Protein AF-A0A1I4I6R9-F1 (afdb_monomer)

Sequence (253 aa):
MRKFSAKEILAKLVDNDKSKHKPYIVENEKLKVIPDGKGIGWFSDSKGSFLYQELTDDFMIETSVKVKQKANNNKQRAQFSSAGLLIRNPLSSPGKENWIMYNIGYQNSFYGREMKVTRPSNGFRFDPMYFIGYRSLSTLYLIPALETGFVRLRMARISDEIRFYYFADNKWQEEKPTKGIEVMGNGIKYQVDQFNKQEFRPTNLSLPAKLQVGLITNPGMNTRKPWQKYRDSEMLFAYYSYKEISSFTECLK

Organism: NCBI:txid29563

pLDDT: mean 85.1, std 14.58, range [44.88, 98.75]

Foldseek 3Di:
DDWDWLVRLVVAWDKPDPCQWDPWDQDPRKIKTFTQLPDADPALQDHHIWTWDKAQAWKKKKWWKFKDFDPDDPDDFQAPWWKFKKKFAPPAGRLAGFIWDWIWQHHDPATWIKTKGKGRPPDDPPDPVVVVRNSIWMWMWTAHDPDRHTWMKMWTDDPFKIWIWTDDPNWIDTDKSVHTDRDDIPCPVPDDVCPDPIGNIGGPSPRHSMIIMDMGTGQGADPVCRRDRHGRMMMIIRTMDMDHDNDCVVSGD

Secondary structure (DSSP, 8-state):
-EEEPHHHHHHHSEES-GGGBSPPEEETTEEEE-B---S-SSBTTB--EEEEEEE-SSEEEEEEEEEEE-S--SPPP-EEEEEEEEEE-TT-BTTB--EEEEEEEE-SSSEEEEEEEEEE--S-TT-HHHHTT--EEEEEEEEE-S--S-EEEEEEEETTEEEEEEEETTEEEE--TTSSEEE--TTTTS--TTEETTEE--------SSEEEEEEEEEEE-TT-TTS----EEEEEEEEEEEE-S-GGGGG-

Radius of gyration: 17.03 Å; Cα contacts (8 Å, |Δi|>4): 653; chains: 1; bounding box: 43×40×49 Å

Solvent-accessible surface area (backbone atoms only — not comparable to full-atom values): 13383 Å² total; per-residue (Å²): 120,58,72,31,44,31,67,49,42,69,73,65,36,47,72,76,46,79,80,33,33,51,84,78,39,78,54,95,65,15,30,36,44,36,42,54,9,66,64,69,8,78,50,47,66,36,65,39,32,36,38,26,44,77,48,58,74,34,30,35,40,36,37,33,34,28,56,41,67,57,95,76,69,103,59,84,75,47,35,49,24,27,31,37,40,36,43,30,36,76,84,46,41,79,40,37,31,35,35,38,38,44,32,35,24,32,36,95,92,45,45,23,38,36,43,36,40,37,35,55,45,90,72,48,100,77,41,72,54,37,81,76,46,53,30,23,26,28,46,36,38,38,28,81,44,96,71,76,57,78,45,40,43,33,43,35,38,53,91,64,40,40,50,46,31,38,58,55,95,95,38,50,40,74,64,60,59,80,72,45,46,83,42,87,32,89,25,66,89,53,86,54,88,38,58,50,99,59,46,71,41,56,42,84,75,78,69,59,64,59,28,35,35,41,44,35,40,24,34,5,33,38,88,91,47,68,90,49,72,27,69,55,47,37,35,38,32,55,32,43,31,54,38,80,51,93,52,77,72,64,68,53,111

Nearest PDB structures (foldseek):
  1gv9-assembly1_A  TM=5.326E-01  e=4.655E-05  Rattus norvegicus
  4be3-assembly1_B  TM=5.471E-01  e=2.032E-03  Zobellia galactanivorans
  7wl3-assembly1_1  TM=2.527E-01  e=6.015E-01  Coxsackievirus B5
  7xb2-assembly1_1  TM=2.529E-01  e=2.966E+00  Coxsackievirus B5
  4jo8-assembly1_A-2  TM=1.672E-01  e=3.870E+00  Murid betaherpesvirus 1

Structure (mmCIF, N/CA/C/O backbone):
data_AF-A0A1I4I6R9-F1
#
_entry.id   AF-A0A1I4I6R9-F1
#
loop_
_atom_site.group_PDB
_atom_site.id
_atom_site.type_symbol
_atom_site.label_atom_id
_atom_site.label_alt_id
_atom_site.label_comp_id
_atom_site.label_asym_id
_atom_site.label_entity_id
_atom_site.label_seq_id
_atom_site.pdbx_PDB_ins_code
_atom_site.Cartn_x
_atom_site.Cartn_y
_atom_site.Cartn_z
_atom_site.occupancy
_atom_site.B_iso_or_equiv
_atom_site.auth_seq_id
_atom_site.auth_comp_id
_atom_site.auth_asym_id
_atom_site.auth_atom_id
_atom_site.pdbx_PDB_model_num
ATOM 1 N N . MET A 1 1 ? -13.036 -3.828 13.672 1.00 87.56 1 MET A N 1
ATOM 2 C CA . MET A 1 1 ? -11.780 -4.170 12.964 1.00 87.56 1 MET A CA 1
ATOM 3 C C . MET A 1 1 ? -10.637 -4.089 13.967 1.00 87.56 1 MET A C 1
ATOM 5 O O . MET A 1 1 ? -10.542 -3.075 14.652 1.00 87.56 1 MET A O 1
ATOM 9 N N . ARG A 1 2 ? -9.815 -5.138 14.104 1.00 91.31 2 ARG A N 1
ATOM 10 C CA . ARG A 1 2 ? -8.683 -5.135 15.046 1.00 91.31 2 ARG A CA 1
ATOM 11 C C . ARG A 1 2 ? -7.534 -4.309 14.465 1.00 91.31 2 ARG A C 1
ATOM 13 O O . ARG A 1 2 ? -7.131 -4.543 13.330 1.00 91.31 2 ARG A O 1
ATOM 20 N N . LYS A 1 3 ? -7.010 -3.365 15.248 1.00 96.50 3 LYS A N 1
ATOM 21 C CA . LYS A 1 3 ? -5.821 -2.574 14.901 1.00 96.50 3 LYS A CA 1
ATOM 22 C C . LYS A 1 3 ? -4.584 -3.204 15.526 1.00 96.50 3 LYS A C 1
ATOM 24 O O . LYS A 1 3 ? -4.616 -3.556 16.699 1.00 96.50 3 LYS A O 1
ATOM 29 N N . PHE A 1 4 ? -3.530 -3.351 14.737 1.00 97.88 4 PHE A N 1
ATOM 30 C CA . PHE A 1 4 ? -2.208 -3.766 15.181 1.00 97.88 4 PHE A CA 1
ATOM 31 C C . PHE A 1 4 ? -1.368 -2.521 15.455 1.00 97.88 4 PHE A C 1
ATOM 33 O O . PHE A 1 4 ? -1.220 -1.650 14.590 1.00 97.88 4 PHE A O 1
ATOM 40 N N . SER A 1 5 ? -0.827 -2.458 16.668 1.00 97.44 5 SER A N 1
ATOM 41 C CA . SER A 1 5 ? 0.211 -1.504 17.064 1.00 97.44 5 SER A CA 1
ATOM 42 C C . SER A 1 5 ? 1.491 -1.691 16.242 1.00 97.44 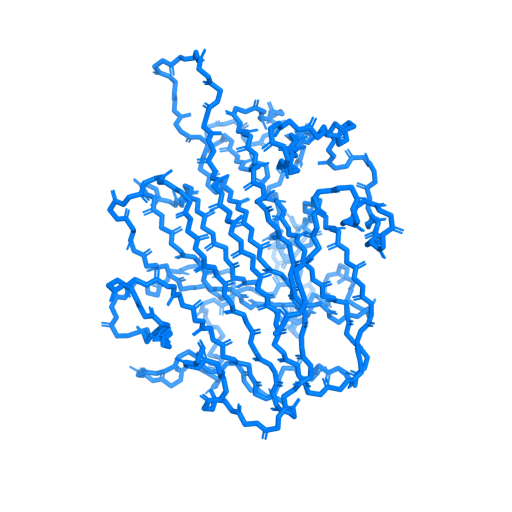5 SER A C 1
ATOM 44 O O . SER A 1 5 ? 1.678 -2.710 15.576 1.00 97.44 5 SER A O 1
ATOM 46 N N . ALA A 1 6 ? 2.428 -0.744 16.328 1.00 97.88 6 ALA A N 1
ATOM 47 C CA . ALA A 1 6 ? 3.727 -0.863 15.663 1.00 97.88 6 ALA A CA 1
ATOM 48 C C . ALA A 1 6 ? 4.492 -2.146 16.050 1.00 97.88 6 ALA A C 1
ATOM 50 O O . ALA A 1 6 ? 5.097 -2.787 15.194 1.00 97.88 6 ALA A O 1
ATOM 51 N N . LYS A 1 7 ? 4.429 -2.555 17.325 1.00 97.81 7 LYS A N 1
ATOM 52 C CA . LYS A 1 7 ? 5.055 -3.798 17.804 1.00 97.81 7 LYS A CA 1
ATOM 53 C C . LYS A 1 7 ? 4.365 -5.037 17.233 1.00 97.81 7 LYS A C 1
ATOM 55 O O . LYS A 1 7 ? 5.042 -5.948 16.770 1.00 97.81 7 LYS A O 1
ATOM 60 N N . GLU A 1 8 ? 3.032 -5.058 17.214 1.00 98.19 8 GLU A N 1
ATOM 61 C CA . GLU A 1 8 ? 2.277 -6.164 16.613 1.00 98.19 8 GLU A CA 1
ATOM 62 C C . GLU A 1 8 ? 2.492 -6.255 15.100 1.00 98.19 8 GLU A C 1
ATOM 64 O O . GLU A 1 8 ? 2.580 -7.362 14.581 1.00 98.19 8 GLU A O 1
ATOM 69 N N . ILE A 1 9 ? 2.618 -5.122 14.396 1.00 98.38 9 ILE A N 1
ATOM 70 C CA . ILE A 1 9 ? 2.976 -5.101 12.972 1.00 98.38 9 ILE A CA 1
ATOM 71 C C . ILE A 1 9 ? 4.288 -5.858 12.753 1.00 98.38 9 ILE A C 1
ATOM 73 O O . ILE A 1 9 ? 4.329 -6.764 11.929 1.00 98.38 9 ILE A O 1
ATOM 77 N N . LEU A 1 10 ? 5.338 -5.522 13.508 1.00 97.94 10 LEU A N 1
ATOM 78 C CA . LEU A 1 10 ? 6.655 -6.150 13.360 1.00 97.94 10 LEU A CA 1
ATOM 79 C C . LEU A 1 10 ? 6.682 -7.622 13.786 1.00 97.94 10 LEU A C 1
ATOM 81 O O . LEU A 1 10 ? 7.504 -8.380 13.284 1.00 97.94 10 LEU A O 1
ATOM 85 N N . ALA A 1 11 ? 5.803 -8.023 14.705 1.00 97.94 11 ALA A N 1
ATOM 86 C CA . ALA A 1 11 ? 5.692 -9.411 15.141 1.00 97.94 11 ALA A CA 1
ATOM 87 C C . ALA A 1 11 ? 4.886 -10.287 14.168 1.00 97.94 11 ALA A C 1
ATOM 89 O O . ALA A 1 11 ? 5.106 -11.494 14.115 1.00 97.94 11 ALA A O 1
ATOM 90 N N . LYS A 1 12 ? 3.926 -9.704 13.438 1.00 96.94 12 LYS A N 1
ATOM 91 C CA . LYS A 1 12 ? 2.967 -10.455 12.612 1.00 96.94 12 LYS A CA 1
ATOM 92 C C . LYS A 1 12 ? 3.224 -10.373 11.117 1.00 96.94 12 LYS A C 1
ATOM 94 O O . LYS A 1 12 ? 2.906 -11.323 10.410 1.00 96.94 12 LYS A O 1
ATOM 99 N N . LEU A 1 13 ? 3.716 -9.238 10.625 1.00 98.38 13 LEU A N 1
ATOM 100 C CA . LEU A 1 13 ? 3.939 -9.048 9.199 1.00 98.38 13 LEU A CA 1
ATOM 101 C C . LEU A 1 13 ? 5.337 -9.531 8.808 1.00 98.38 13 LEU A C 1
ATOM 103 O O . LEU A 1 13 ? 6.329 -9.269 9.484 1.00 98.38 13 LEU A O 1
ATOM 107 N N . VAL A 1 14 ? 5.397 -10.212 7.673 1.00 98.44 14 VAL A N 1
ATOM 108 C CA . VAL A 1 14 ? 6.609 -10.685 7.020 1.00 98.44 14 VAL A CA 1
ATOM 109 C C . VAL A 1 14 ? 7.253 -9.538 6.256 1.00 98.44 14 VAL A C 1
ATOM 111 O O . VAL A 1 14 ? 6.601 -8.834 5.487 1.00 98.44 14 VAL A O 1
ATOM 114 N N . ASP A 1 15 ? 8.558 -9.380 6.434 1.00 97.88 15 ASP A N 1
ATOM 115 C CA . ASP A 1 15 ? 9.368 -8.461 5.646 1.00 97.88 15 ASP A CA 1
ATOM 116 C C . ASP A 1 15 ? 9.810 -9.115 4.336 1.00 97.88 15 ASP A C 1
ATOM 118 O O . ASP A 1 15 ? 10.512 -10.127 4.337 1.00 97.88 15 ASP A O 1
ATOM 122 N N . ASN A 1 16 ? 9.394 -8.526 3.217 1.00 95.38 16 ASN A N 1
ATOM 123 C CA . ASN A 1 16 ? 9.769 -8.966 1.877 1.00 95.38 16 ASN A CA 1
ATOM 124 C C . ASN A 1 16 ? 11.282 -8.885 1.614 1.00 95.38 16 ASN A C 1
ATOM 126 O O . ASN A 1 16 ? 11.815 -9.759 0.936 1.00 95.38 16 ASN A O 1
ATOM 130 N N . ASP A 1 17 ? 11.958 -7.831 2.078 1.00 94.56 17 ASP A N 1
ATOM 131 C CA . ASP A 1 17 ? 13.369 -7.595 1.760 1.00 94.56 17 ASP A CA 1
ATOM 132 C C . ASP A 1 17 ? 13.991 -6.571 2.723 1.00 94.56 17 ASP A C 1
ATOM 134 O O . ASP A 1 17 ? 13.899 -5.352 2.525 1.00 94.56 17 ASP A O 1
ATOM 138 N N . LYS A 1 18 ? 14.727 -7.090 3.715 1.00 95.81 18 LYS A N 1
ATOM 139 C CA . LYS A 1 18 ? 15.427 -6.294 4.736 1.00 95.81 18 LYS A CA 1
ATOM 140 C C . LYS A 1 18 ? 16.470 -5.329 4.162 1.00 95.81 18 LYS A C 1
ATOM 142 O O . LYS A 1 18 ? 16.914 -4.421 4.861 1.00 95.81 18 LYS A O 1
ATOM 147 N N . SER A 1 19 ? 16.896 -5.505 2.907 1.00 93.19 19 SER A N 1
ATOM 148 C CA . SER A 1 19 ? 17.849 -4.599 2.259 1.00 93.19 19 SER A CA 1
ATOM 149 C C . SER A 1 19 ? 17.213 -3.280 1.804 1.00 93.19 19 SER A C 1
ATOM 151 O O . SER A 1 19 ? 17.942 -2.318 1.556 1.00 93.19 19 SER A O 1
ATOM 153 N N . LYS A 1 20 ? 15.874 -3.201 1.733 1.00 93.06 20 LYS A N 1
ATOM 154 C CA . LYS A 1 20 ? 15.117 -2.044 1.212 1.00 93.06 20 LYS A CA 1
ATOM 155 C C . LYS A 1 20 ? 14.858 -0.938 2.226 1.00 93.06 20 LYS A C 1
ATOM 157 O O . LYS A 1 20 ? 14.274 0.090 1.884 1.00 93.06 20 LYS A O 1
ATOM 162 N N . HIS A 1 21 ? 15.288 -1.111 3.469 1.00 93.88 21 HIS A N 1
ATOM 163 C CA . HIS A 1 21 ? 15.101 -0.127 4.528 1.00 93.88 21 HIS A CA 1
ATOM 164 C C . HIS A 1 21 ? 16.201 -0.229 5.588 1.00 93.88 21 HIS A C 1
ATOM 166 O O . HIS A 1 21 ? 16.995 -1.165 5.641 1.00 93.88 21 HIS A O 1
ATOM 172 N N . LYS A 1 22 ? 16.281 0.794 6.435 1.00 94.31 22 LYS A N 1
ATOM 173 C CA . LYS A 1 22 ? 16.995 0.733 7.714 1.00 94.31 22 LYS A CA 1
ATOM 174 C C . LYS A 1 22 ? 16.198 -0.107 8.718 1.00 94.31 22 LYS A C 1
ATOM 176 O O . LYS A 1 22 ? 15.000 -0.287 8.503 1.00 94.31 22 LYS A O 1
ATOM 181 N N . PRO A 1 23 ? 16.815 -0.586 9.817 1.00 96.69 23 PRO A N 1
ATOM 182 C CA . PRO A 1 23 ? 16.076 -1.263 10.878 1.00 96.69 23 PRO A CA 1
ATOM 183 C C . PRO A 1 23 ? 14.810 -0.491 11.260 1.00 96.69 23 PRO A C 1
ATOM 185 O O . PRO A 1 23 ? 14.841 0.739 11.352 1.00 96.69 23 PRO A O 1
ATOM 188 N N . TYR A 1 24 ? 13.702 -1.211 11.429 1.00 97.25 24 TYR A N 1
ATOM 189 C CA . TYR A 1 24 ? 12.432 -0.614 11.827 1.00 97.25 24 TYR A CA 1
ATOM 190 C C . TYR A 1 24 ? 12.553 0.041 13.199 1.00 97.25 24 TYR A C 1
ATOM 192 O O . TYR A 1 24 ? 13.190 -0.501 14.101 1.00 97.25 24 TYR A O 1
ATOM 200 N N . ILE A 1 25 ? 11.928 1.206 13.355 1.00 97.25 25 ILE A N 1
ATOM 201 C CA . ILE A 1 25 ? 11.959 1.968 14.603 1.00 97.25 25 ILE A CA 1
ATOM 202 C C . ILE A 1 25 ? 10.523 2.115 15.095 1.00 97.25 25 ILE A C 1
ATOM 204 O O . ILE A 1 25 ? 9.655 2.551 14.342 1.00 97.25 25 ILE A O 1
ATOM 208 N N . VAL A 1 26 ? 10.273 1.776 16.358 1.00 97.75 26 VAL A N 1
ATOM 209 C CA . VAL A 1 26 ? 9.016 2.114 17.033 1.00 97.75 26 VAL A CA 1
ATOM 210 C C . VAL A 1 26 ? 9.229 3.418 17.793 1.00 97.75 26 VAL A C 1
ATOM 212 O O . VAL A 1 26 ? 10.081 3.488 18.672 1.00 97.75 26 VAL A O 1
ATOM 215 N N . GLU A 1 27 ? 8.477 4.455 17.439 1.00 95.00 27 GLU A N 1
ATOM 216 C CA . GLU A 1 27 ? 8.580 5.786 18.041 1.00 95.00 27 GLU A CA 1
ATOM 217 C C . GLU A 1 27 ? 7.178 6.346 18.285 1.00 95.00 27 GLU A C 1
ATOM 219 O O . GLU A 1 27 ? 6.372 6.446 17.357 1.00 95.00 27 GLU A O 1
ATOM 224 N N . ASN A 1 28 ? 6.877 6.720 19.533 1.00 95.25 28 ASN A N 1
ATOM 225 C CA . ASN A 1 28 ? 5.566 7.248 19.935 1.00 95.25 28 ASN A CA 1
ATOM 226 C C . ASN A 1 28 ? 4.395 6.353 19.476 1.00 95.25 28 ASN A C 1
ATOM 228 O O . ASN A 1 28 ? 3.433 6.849 18.876 1.00 95.25 28 ASN A O 1
ATOM 232 N N . GLU A 1 29 ? 4.531 5.038 19.699 1.00 96.12 29 GLU A N 1
ATOM 233 C CA . GLU A 1 29 ? 3.609 3.964 19.277 1.00 96.12 29 GLU A CA 1
ATOM 234 C C . GLU A 1 29 ? 3.429 3.793 17.757 1.00 96.12 29 GLU A C 1
ATOM 236 O O . GLU A 1 29 ? 2.573 3.031 17.308 1.00 96.12 29 GLU A O 1
ATOM 241 N N . LYS A 1 30 ? 4.249 4.460 16.936 1.00 97.94 30 LYS A N 1
ATOM 242 C CA . LYS A 1 30 ? 4.185 4.382 15.470 1.00 97.94 30 LYS A CA 1
ATOM 243 C C . LYS A 1 30 ? 5.367 3.613 14.918 1.00 97.94 30 LYS A C 1
ATOM 245 O O . LYS A 1 30 ? 6.479 3.692 15.436 1.00 97.94 30 LYS A O 1
ATOM 250 N N . LEU A 1 31 ? 5.127 2.909 13.821 1.00 98.38 31 LEU A N 1
ATOM 251 C CA . LEU A 1 31 ? 6.181 2.285 13.046 1.00 98.38 31 LEU A CA 1
ATOM 252 C C . LEU A 1 31 ? 6.793 3.338 12.122 1.00 98.38 31 LEU A C 1
ATOM 254 O O . LEU A 1 31 ? 6.133 3.823 11.204 1.00 98.38 31 LEU A O 1
ATOM 258 N N . LYS A 1 32 ? 8.060 3.670 12.359 1.00 97.50 32 LYS A N 1
ATOM 259 C CA . LYS A 1 32 ? 8.881 4.485 11.471 1.00 97.50 32 LYS A CA 1
ATOM 260 C C . LYS A 1 32 ? 9.705 3.588 10.557 1.00 97.50 32 LYS A C 1
ATOM 262 O O . LYS A 1 32 ? 10.491 2.755 11.013 1.00 97.50 32 LYS A O 1
ATOM 267 N N . VAL A 1 33 ? 9.560 3.820 9.258 1.00 95.81 33 VAL A N 1
ATOM 268 C CA . VAL A 1 33 ? 10.327 3.167 8.200 1.00 95.81 33 VAL A CA 1
ATOM 269 C C . VAL A 1 33 ? 11.164 4.223 7.488 1.00 95.81 33 VAL A C 1
ATOM 271 O O . VAL A 1 33 ? 10.658 5.267 7.076 1.00 95.81 33 VAL A O 1
ATOM 274 N N . ILE A 1 34 ? 12.460 3.948 7.351 1.00 93.88 34 ILE A N 1
ATOM 275 C CA . ILE A 1 34 ? 13.386 4.765 6.565 1.00 93.88 34 ILE A CA 1
ATOM 276 C C . ILE A 1 34 ? 13.883 3.888 5.415 1.00 93.88 34 ILE A C 1
ATOM 278 O O . ILE A 1 34 ? 14.700 2.995 5.662 1.00 93.88 34 ILE A O 1
ATOM 282 N N . PRO A 1 35 ? 13.420 4.113 4.178 1.00 91.31 35 PRO A N 1
ATOM 283 C CA . PRO A 1 35 ? 13.871 3.354 3.023 1.00 91.31 35 PRO A CA 1
ATOM 284 C C . PRO A 1 35 ? 15.384 3.450 2.823 1.00 91.31 35 PRO A C 1
ATOM 286 O O . PRO A 1 35 ? 16.038 4.431 3.196 1.00 91.31 35 PRO A O 1
ATOM 289 N N . ASP A 1 36 ? 15.970 2.427 2.209 1.00 88.31 36 ASP A N 1
ATOM 290 C CA . ASP A 1 36 ? 17.411 2.376 1.957 1.00 88.31 36 ASP A CA 1
ATOM 291 C C . ASP A 1 36 ? 17.863 3.363 0.867 1.00 88.31 36 ASP A C 1
ATOM 293 O O . ASP A 1 36 ? 19.071 3.574 0.689 1.00 88.31 36 ASP A O 1
ATOM 297 N N . GLY A 1 37 ? 16.905 3.979 0.176 1.00 82.19 37 GLY A N 1
ATOM 298 C CA . GLY A 1 37 ? 17.104 4.979 -0.859 1.00 82.19 37 GLY A CA 1
ATOM 299 C C . GLY A 1 37 ? 17.650 4.433 -2.170 1.00 82.19 37 GLY A C 1
ATOM 300 O O . GLY A 1 37 ? 18.085 5.237 -2.987 1.00 82.19 37 GLY A O 1
ATOM 301 N N . LYS A 1 38 ? 17.717 3.108 -2.362 1.00 80.25 38 LYS A N 1
ATOM 302 C CA . LYS A 1 38 ? 18.147 2.506 -3.629 1.00 80.25 38 LYS A CA 1
ATOM 303 C C . LYS A 1 38 ? 16.937 2.177 -4.501 1.00 80.25 38 LYS A C 1
ATOM 305 O O . LYS A 1 38 ? 15.927 1.667 -4.023 1.00 80.25 38 LYS A O 1
ATOM 310 N N . GLY A 1 39 ? 17.104 2.363 -5.808 1.00 75.69 39 GLY A N 1
ATOM 311 C CA . GLY A 1 39 ? 16.050 2.115 -6.787 1.00 75.69 39 GLY A CA 1
ATOM 312 C C . GLY A 1 39 ? 14.997 3.220 -6.797 1.00 75.69 39 GLY A C 1
ATOM 313 O O . GLY A 1 39 ? 15.126 4.236 -6.122 1.00 75.69 39 GLY A O 1
ATOM 314 N N . ILE A 1 40 ? 13.954 3.007 -7.590 1.00 74.12 40 ILE A N 1
ATOM 315 C CA . ILE A 1 40 ? 12.905 3.999 -7.872 1.00 74.12 40 ILE A CA 1
ATOM 316 C C . ILE A 1 40 ? 11.582 3.664 -7.168 1.00 74.12 40 ILE A C 1
ATOM 318 O O . ILE A 1 40 ? 10.525 4.152 -7.549 1.00 74.12 40 ILE A O 1
ATOM 322 N N . GLY A 1 41 ? 11.634 2.822 -6.128 1.00 82.50 41 GLY A N 1
ATOM 323 C CA . GLY A 1 41 ? 10.441 2.317 -5.444 1.00 82.50 41 GLY A CA 1
ATOM 324 C C . GLY A 1 41 ? 9.682 1.292 -6.281 1.00 82.50 41 GLY A C 1
ATOM 325 O O . GLY A 1 41 ? 10.312 0.553 -7.027 1.00 82.50 41 GLY A O 1
ATOM 326 N N . TRP A 1 42 ? 8.362 1.229 -6.113 1.00 86.94 42 TRP A N 1
ATOM 327 C CA . TRP A 1 42 ? 7.421 0.321 -6.771 1.00 86.94 42 TRP A CA 1
ATOM 328 C C . TRP A 1 42 ? 7.098 0.783 -8.198 1.00 86.94 42 TRP A C 1
ATOM 330 O O . TRP A 1 42 ? 6.098 1.465 -8.454 1.00 86.94 42 TRP A O 1
ATOM 340 N N . PHE A 1 43 ? 7.971 0.435 -9.141 1.00 83.75 43 PHE A N 1
ATOM 341 C CA . PHE A 1 43 ? 7.830 0.747 -10.562 1.00 83.75 43 PHE A CA 1
ATOM 342 C C . PHE A 1 43 ? 8.726 -0.171 -11.387 1.00 83.75 43 PHE A C 1
ATOM 344 O O . PHE A 1 43 ? 9.929 -0.222 -11.138 1.00 83.75 43 PHE A O 1
ATOM 351 N N . SER A 1 44 ? 8.172 -0.805 -12.422 1.00 76.62 44 SER A N 1
ATOM 352 C CA . SER A 1 44 ? 8.975 -1.449 -13.462 1.00 76.62 44 SER A CA 1
ATOM 353 C C . SER A 1 44 ? 9.966 -2.477 -12.896 1.00 76.62 44 SER A C 1
ATOM 355 O O . SER A 1 44 ? 11.175 -2.362 -13.083 1.00 76.62 44 SER A O 1
ATOM 357 N N . ASP A 1 45 ? 9.446 -3.440 -12.134 1.00 83.00 45 ASP A N 1
ATOM 358 C CA . ASP A 1 45 ? 10.175 -4.479 -11.388 1.00 83.00 45 ASP A CA 1
ATOM 359 C C . ASP A 1 45 ? 11.011 -3.995 -10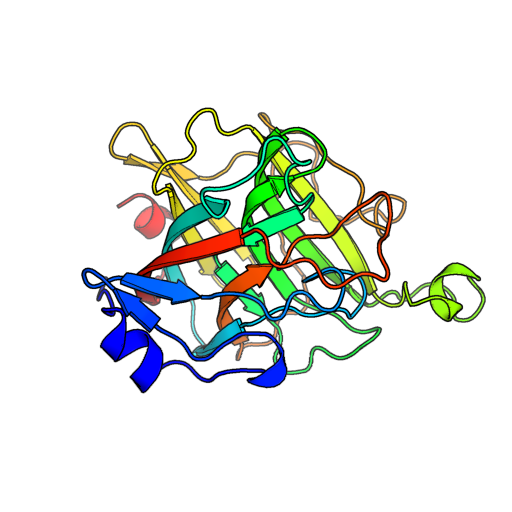.194 1.00 83.00 45 ASP A C 1
ATOM 361 O O . ASP A 1 45 ? 11.429 -4.806 -9.357 1.00 83.00 45 ASP A O 1
ATOM 365 N N . SER A 1 46 ? 11.252 -2.687 -10.069 1.00 84.75 46 SER A N 1
ATOM 366 C CA . SER A 1 46 ? 11.792 -2.122 -8.840 1.00 84.75 46 SER A CA 1
ATOM 367 C C . SER A 1 46 ? 10.735 -2.227 -7.739 1.00 84.75 46 SER A C 1
ATOM 369 O O . SER A 1 46 ? 9.549 -1.972 -7.952 1.00 84.75 46 SER A O 1
ATOM 371 N N . LYS A 1 47 ? 11.187 -2.601 -6.539 1.00 88.81 47 LYS A N 1
ATOM 372 C CA . LYS A 1 47 ? 10.356 -2.789 -5.345 1.00 88.81 47 LYS A CA 1
ATOM 373 C C . LYS A 1 47 ? 10.970 -2.040 -4.166 1.00 88.81 47 LYS A C 1
ATOM 375 O O . LYS A 1 47 ? 12.195 -2.058 -3.988 1.00 88.81 47 LYS A O 1
ATOM 380 N N . GLY A 1 48 ? 10.114 -1.400 -3.372 1.00 90.69 48 GLY A N 1
ATOM 381 C CA . GLY A 1 48 ? 10.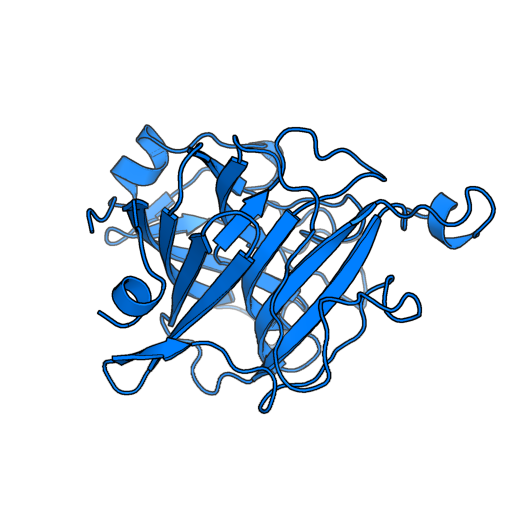460 -0.837 -2.066 1.00 90.69 48 GLY A CA 1
ATOM 382 C C . GLY A 1 48 ? 10.264 -1.840 -0.923 1.00 90.69 48 GLY A C 1
ATOM 383 O O . GLY A 1 48 ? 10.005 -3.023 -1.154 1.00 90.69 48 GLY A O 1
ATOM 384 N N . SER A 1 49 ? 10.370 -1.364 0.322 1.00 94.62 49 SER A N 1
ATOM 385 C CA . SER A 1 49 ? 10.010 -2.171 1.499 1.00 94.62 49 SER A CA 1
ATOM 386 C C . SER A 1 49 ? 8.515 -2.512 1.474 1.00 94.62 49 SER A C 1
ATOM 388 O O . SER A 1 49 ? 7.689 -1.697 1.041 1.00 94.62 49 SER A O 1
ATOM 390 N N . PHE A 1 50 ? 8.200 -3.735 1.908 1.00 97.56 50 PHE A N 1
ATOM 391 C CA . PHE A 1 50 ? 6.848 -4.268 2.020 1.00 97.56 50 PHE A CA 1
ATOM 392 C C . PHE A 1 50 ? 6.763 -5.218 3.211 1.00 97.56 50 PHE A C 1
ATOM 394 O O . PHE A 1 50 ? 7.407 -6.267 3.218 1.00 97.56 50 PHE A O 1
ATOM 401 N N . LEU A 1 51 ? 5.963 -4.829 4.200 1.00 98.56 51 LEU A N 1
ATOM 402 C CA . LEU A 1 51 ? 5.582 -5.667 5.329 1.00 98.56 51 LEU A CA 1
ATOM 403 C C . LEU A 1 51 ? 4.208 -6.252 5.038 1.00 98.56 51 LEU A C 1
ATOM 405 O O . LEU A 1 51 ? 3.266 -5.484 4.837 1.00 98.56 51 LEU A O 1
ATOM 409 N N . TYR A 1 52 ? 4.081 -7.576 5.013 1.00 98.62 52 TYR A N 1
ATOM 410 C CA . TYR A 1 52 ? 2.864 -8.228 4.542 1.00 98.62 52 TYR A CA 1
ATOM 411 C C . TYR A 1 52 ? 2.426 -9.427 5.375 1.00 98.62 52 TYR A C 1
ATOM 413 O O . TYR A 1 52 ? 3.212 -10.054 6.070 1.00 98.62 52 TYR A O 1
ATOM 421 N N . GLN A 1 53 ? 1.154 -9.772 5.256 1.00 98.00 53 GLN A N 1
ATOM 422 C CA . GLN A 1 53 ? 0.613 -11.076 5.628 1.00 98.00 53 GLN A CA 1
ATOM 423 C C . GLN A 1 53 ? -0.066 -11.693 4.408 1.00 98.00 53 GLN A C 1
ATOM 425 O O . GLN A 1 53 ? -0.348 -10.998 3.428 1.00 98.00 53 GLN A O 1
ATOM 430 N N . GLU A 1 54 ? -0.308 -12.996 4.456 1.00 98.06 54 GLU A N 1
ATOM 431 C CA . GLU A 1 54 ? -1.030 -13.696 3.402 1.00 98.06 54 GLU A CA 1
ATOM 432 C C . GLU A 1 54 ? -2.505 -13.829 3.782 1.00 98.06 54 GLU A C 1
ATOM 434 O O . GLU A 1 54 ? -2.808 -14.231 4.902 1.00 98.06 54 GLU A O 1
ATOM 439 N N . LEU A 1 55 ? -3.408 -13.495 2.860 1.00 97.19 55 LEU A N 1
ATOM 440 C CA . LEU A 1 55 ? -4.858 -13.605 3.037 1.00 97.19 55 LEU A CA 1
ATOM 441 C C . LEU A 1 55 ? -5.484 -14.349 1.861 1.00 97.19 55 LEU A C 1
ATOM 443 O O . LEU A 1 55 ? -4.999 -14.224 0.737 1.00 97.19 55 LEU A O 1
ATOM 447 N N . THR A 1 56 ? -6.563 -15.085 2.106 1.00 95.88 56 THR A N 1
ATOM 448 C CA . THR A 1 56 ? -7.279 -15.880 1.092 1.00 95.88 56 THR A CA 1
ATOM 449 C C . THR A 1 56 ? -8.686 -15.380 0.789 1.00 95.88 56 THR A C 1
ATOM 451 O O . THR A 1 56 ? -9.161 -15.557 -0.330 1.00 95.88 56 THR A O 1
ATOM 454 N N . ASP A 1 57 ? -9.317 -14.745 1.768 1.00 95.31 57 ASP A N 1
ATOM 455 C CA . ASP A 1 57 ? -10.740 -14.411 1.757 1.00 95.31 57 ASP A CA 1
ATOM 456 C C . ASP A 1 57 ? -11.012 -12.997 1.230 1.00 95.31 57 ASP A C 1
ATOM 458 O O . ASP A 1 57 ? -10.102 -12.270 0.817 1.00 95.31 57 ASP A O 1
ATOM 462 N N . ASP A 1 58 ? -12.282 -12.603 1.253 1.00 97.44 58 ASP A N 1
ATOM 463 C CA . ASP A 1 58 ? -12.701 -11.229 1.013 1.00 97.44 58 ASP A CA 1
ATOM 464 C C . ASP A 1 58 ? -12.379 -10.367 2.231 1.00 97.44 58 ASP A C 1
ATOM 466 O O . ASP A 1 58 ? -12.679 -10.705 3.380 1.00 97.44 58 ASP A O 1
ATOM 470 N N . PHE A 1 59 ? -11.720 -9.236 1.994 1.00 97.94 59 PHE A N 1
ATOM 471 C CA . PHE A 1 59 ? -11.093 -8.490 3.070 1.00 97.94 59 PHE A CA 1
ATOM 472 C C . PHE A 1 59 ? -11.102 -6.991 2.887 1.00 97.94 59 PHE A C 1
ATOM 474 O O . PHE A 1 59 ? -11.176 -6.446 1.792 1.00 97.94 59 PHE A O 1
ATOM 481 N N . MET A 1 60 ? -10.897 -6.320 4.011 1.00 98.44 60 MET A N 1
ATOM 482 C CA . MET A 1 60 ? -10.572 -4.915 4.107 1.00 98.44 60 MET A CA 1
ATOM 483 C C . MET A 1 60 ? -9.290 -4.750 4.913 1.00 98.44 60 MET A C 1
ATOM 485 O O . MET A 1 60 ? -9.181 -5.251 6.034 1.00 98.44 60 MET A O 1
ATOM 489 N N . ILE A 1 61 ? -8.340 -4.000 4.364 1.00 98.62 61 ILE A N 1
ATOM 490 C CA . ILE A 1 61 ? -7.129 -3.564 5.057 1.00 98.62 61 ILE A CA 1
ATOM 491 C C . ILE A 1 61 ? -7.133 -2.051 5.217 1.00 98.62 61 ILE A C 1
ATOM 493 O O . ILE A 1 61 ? -7.663 -1.324 4.379 1.00 98.62 61 ILE A O 1
ATOM 497 N N . GLU A 1 62 ? -6.532 -1.566 6.295 1.00 98.62 62 GLU A N 1
ATOM 498 C CA . GLU A 1 62 ? -6.501 -0.143 6.614 1.00 98.62 62 GLU A CA 1
ATOM 499 C C . GLU A 1 62 ? -5.196 0.234 7.320 1.00 98.62 62 GLU A C 1
ATOM 501 O O . GLU A 1 62 ? -4.606 -0.553 8.061 1.00 98.62 62 GLU A O 1
ATOM 506 N N . THR A 1 63 ? -4.752 1.467 7.099 1.00 98.75 63 THR A N 1
ATOM 507 C CA . THR A 1 63 ? -3.654 2.078 7.845 1.00 98.75 63 THR A CA 1
ATOM 508 C C . THR A 1 63 ? -3.896 3.572 8.039 1.00 98.75 63 THR A C 1
ATOM 510 O O . THR A 1 63 ? -4.665 4.190 7.306 1.00 98.75 63 THR A O 1
ATOM 513 N N . SER A 1 64 ? -3.217 4.159 9.021 1.00 98.31 64 SER A N 1
ATOM 514 C CA . SER A 1 64 ? -3.024 5.604 9.122 1.00 98.31 64 SER A CA 1
ATOM 515 C C . SER A 1 64 ? -1.551 5.899 8.895 1.00 98.31 64 SER A C 1
ATOM 517 O O . SER A 1 64 ? -0.701 5.424 9.652 1.00 98.31 64 SER A O 1
ATOM 519 N N . VAL A 1 65 ? -1.256 6.654 7.842 1.00 98.06 65 VAL A N 1
ATOM 520 C CA . VAL A 1 65 ? 0.097 6.844 7.323 1.00 98.06 65 VAL A CA 1
ATOM 521 C C . VAL A 1 65 ? 0.419 8.323 7.143 1.00 98.06 65 VAL A C 1
ATOM 523 O O . VAL A 1 65 ? -0.439 9.126 6.783 1.00 98.06 65 VAL A O 1
ATOM 526 N N . LYS A 1 66 ? 1.675 8.687 7.393 1.00 95.56 66 LYS A N 1
ATOM 527 C CA . LYS A 1 66 ? 2.232 10.009 7.108 1.00 95.56 66 LYS A CA 1
ATOM 528 C C . LYS A 1 66 ? 3.590 9.854 6.438 1.00 95.56 66 LYS A C 1
ATOM 530 O O . LYS A 1 66 ? 4.426 9.087 6.915 1.00 95.56 66 LYS A O 1
ATOM 535 N N . VAL A 1 67 ? 3.829 10.632 5.387 1.00 93.44 67 VAL A N 1
ATOM 536 C CA . VAL A 1 67 ? 5.146 10.747 4.751 1.00 93.44 67 VAL A CA 1
ATOM 537 C C . VAL A 1 67 ? 5.751 12.084 5.141 1.00 93.44 67 VAL A C 1
ATOM 539 O O . VAL A 1 67 ? 5.183 13.145 4.888 1.00 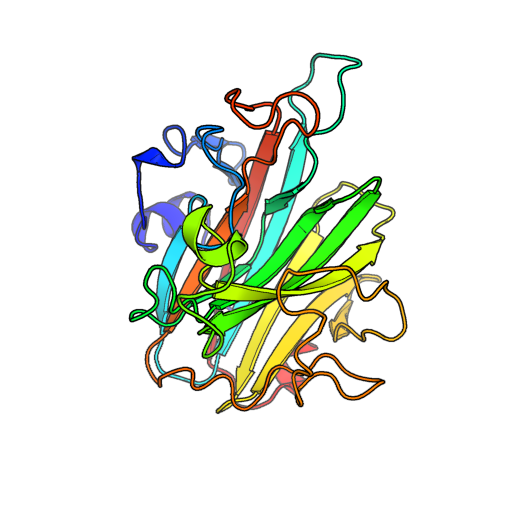93.44 67 VAL A O 1
ATOM 542 N N . LYS A 1 68 ? 6.901 12.035 5.806 1.00 88.00 68 LYS A N 1
ATOM 543 C CA . LYS A 1 68 ? 7.613 13.203 6.314 1.00 88.00 68 LYS A CA 1
ATOM 544 C C . LYS A 1 68 ? 8.962 13.312 5.618 1.00 88.00 68 LYS A C 1
ATOM 546 O O . LYS A 1 68 ? 9.657 12.320 5.450 1.00 88.00 68 LYS A O 1
ATOM 551 N N . GLN A 1 69 ? 9.360 14.528 5.269 1.00 79.69 69 GLN A N 1
ATOM 552 C CA . GLN A 1 69 ? 10.747 14.803 4.904 1.00 79.69 69 GLN A CA 1
ATOM 553 C C . GLN A 1 69 ? 11.579 15.034 6.161 1.00 79.69 69 GLN A C 1
ATOM 555 O O . GLN A 1 69 ? 11.125 15.673 7.117 1.00 79.69 69 GLN A O 1
ATOM 560 N N . LYS A 1 70 ? 12.810 14.534 6.165 1.00 76.50 70 LYS A N 1
ATOM 561 C CA . LYS A 1 70 ? 13.766 14.807 7.235 1.00 76.50 70 LYS A CA 1
ATOM 562 C C . LYS A 1 70 ? 13.953 16.315 7.351 1.00 76.50 70 LYS A C 1
ATOM 564 O O . LYS A 1 70 ? 14.125 17.005 6.348 1.00 76.50 70 LYS A O 1
ATOM 569 N N . ALA A 1 71 ? 13.892 16.813 8.583 1.00 58.31 71 ALA A N 1
ATOM 570 C CA . ALA A 1 71 ? 14.033 18.226 8.906 1.00 58.31 71 ALA A CA 1
ATOM 571 C C . ALA A 1 71 ? 15.483 18.666 8.668 1.00 58.31 71 ALA A C 1
ATOM 573 O O . ALA A 1 71 ? 16.287 18.672 9.588 1.00 58.31 71 ALA A O 1
ATOM 574 N N . ASN A 1 72 ? 15.836 18.894 7.405 1.00 50.03 72 ASN A N 1
ATOM 575 C CA . ASN A 1 72 ? 16.965 19.697 6.956 1.00 50.03 72 ASN A CA 1
ATOM 576 C C . ASN A 1 72 ? 17.049 19.607 5.437 1.00 50.03 72 ASN A C 1
ATOM 578 O O . ASN A 1 72 ? 17.539 18.616 4.891 1.00 50.03 72 ASN A O 1
ATOM 582 N N . ASN A 1 73 ? 16.585 20.665 4.778 1.00 46.44 73 ASN A N 1
ATOM 583 C CA . ASN A 1 73 ? 17.198 21.324 3.627 1.00 46.44 73 ASN A CA 1
ATOM 584 C C . ASN A 1 73 ? 16.100 21.911 2.745 1.00 46.44 73 ASN A C 1
ATOM 586 O O . ASN A 1 73 ? 15.161 21.218 2.370 1.00 46.44 73 ASN A O 1
ATOM 590 N N . ASN A 1 74 ? 16.326 23.137 2.283 1.00 44.88 74 ASN A N 1
ATOM 591 C CA . ASN A 1 74 ? 15.691 23.757 1.115 1.00 44.88 74 ASN A CA 1
ATOM 592 C C . ASN A 1 74 ? 15.978 22.980 -0.201 1.00 44.88 74 ASN A C 1
ATOM 594 O O . ASN A 1 74 ? 16.153 23.570 -1.264 1.00 44.88 74 ASN A O 1
ATOM 598 N N . LYS A 1 75 ? 16.119 21.650 -0.136 1.00 49.44 75 LYS A N 1
ATOM 599 C CA . LYS A 1 75 ? 16.421 20.745 -1.242 1.00 49.44 75 LYS A CA 1
ATOM 600 C C . LYS A 1 75 ? 15.130 20.163 -1.792 1.00 49.44 75 LYS A C 1
ATOM 602 O O . LYS A 1 75 ? 14.130 20.019 -1.098 1.00 49.44 75 LYS A O 1
ATOM 607 N N . GLN A 1 76 ? 15.190 19.849 -3.079 1.00 54.22 76 GLN A N 1
ATOM 608 C CA . GLN A 1 76 ? 14.097 19.277 -3.846 1.00 54.22 76 GLN A CA 1
ATOM 609 C C . GLN A 1 76 ? 13.432 18.121 -3.099 1.00 54.22 76 GLN A C 1
ATOM 611 O O . GLN A 1 76 ? 14.095 17.189 -2.647 1.00 54.22 76 GLN A O 1
ATOM 616 N N . ARG A 1 77 ? 12.106 18.194 -3.008 1.00 65.44 77 ARG A N 1
ATOM 617 C CA . ARG A 1 77 ? 11.257 17.135 -2.464 1.00 65.44 77 ARG A CA 1
ATOM 618 C C . ARG A 1 77 ? 11.552 15.841 -3.230 1.00 65.44 77 ARG A C 1
ATOM 620 O O . ARG A 1 77 ? 11.470 15.891 -4.462 1.00 65.44 77 ARG A O 1
ATOM 627 N N . ALA A 1 78 ? 11.873 14.727 -2.551 1.00 70.69 78 ALA A N 1
ATOM 628 C CA . ALA A 1 78 ? 11.907 13.407 -3.191 1.00 70.69 78 ALA A CA 1
ATOM 629 C C . ALA A 1 78 ? 10.645 13.215 -4.008 1.00 70.69 78 ALA A C 1
ATOM 631 O O . ALA A 1 78 ? 9.554 13.061 -3.455 1.00 70.69 78 ALA A O 1
ATOM 632 N N . GLN A 1 79 ? 10.802 13.221 -5.324 1.00 81.62 79 GLN A N 1
ATOM 633 C CA . GLN A 1 79 ? 9.698 12.870 -6.190 1.00 81.62 79 GLN A CA 1
ATOM 634 C C . GLN A 1 79 ? 9.396 11.392 -5.957 1.00 81.62 79 GLN A C 1
ATOM 636 O O . GLN A 1 79 ? 10.318 10.588 -5.811 1.00 81.62 79 GLN A O 1
ATOM 641 N N . PHE A 1 80 ? 8.117 11.044 -5.899 1.00 86.62 80 PHE A N 1
ATOM 642 C CA . PHE A 1 80 ? 7.627 9.674 -5.704 1.00 86.62 80 PHE A CA 1
ATOM 643 C C . PHE A 1 80 ? 7.965 9.049 -4.341 1.00 86.62 80 PHE A C 1
ATOM 645 O O . PHE A 1 80 ? 7.937 7.827 -4.192 1.00 86.62 80 PHE A O 1
ATOM 652 N N . SER A 1 81 ? 8.301 9.857 -3.329 1.00 90.56 81 SER A N 1
ATOM 653 C CA . SER A 1 81 ? 8.375 9.361 -1.952 1.00 90.56 81 SER A CA 1
ATOM 654 C C . SER A 1 81 ? 6.968 9.205 -1.398 1.00 90.56 81 SER A C 1
ATOM 656 O O . SER A 1 81 ? 6.254 10.195 -1.223 1.00 90.56 81 SER A O 1
ATOM 658 N N . SER A 1 82 ? 6.566 7.966 -1.130 1.00 94.25 82 SER A N 1
ATOM 659 C CA . SER A 1 82 ? 5.207 7.643 -0.705 1.00 94.25 82 SER A CA 1
ATOM 660 C C . SER A 1 82 ? 5.140 6.433 0.222 1.00 94.25 82 SER A C 1
ATOM 662 O O . SER A 1 82 ? 6.095 5.667 0.358 1.00 94.25 82 SER A O 1
ATOM 664 N N . ALA A 1 83 ? 4.012 6.271 0.905 1.00 96.94 83 ALA A N 1
ATOM 665 C CA . ALA A 1 83 ? 3.748 5.136 1.778 1.00 96.94 83 ALA A CA 1
ATOM 666 C C . ALA A 1 83 ? 2.254 4.827 1.840 1.00 96.94 83 ALA A C 1
ATOM 668 O O . ALA A 1 83 ? 1.419 5.715 1.664 1.00 96.94 83 ALA A O 1
ATOM 669 N N . GLY A 1 84 ? 1.908 3.569 2.096 1.00 98.25 84 GLY A N 1
ATOM 670 C CA . GLY A 1 84 ? 0.510 3.157 2.162 1.00 98.25 84 GLY A CA 1
ATOM 671 C C . GLY A 1 84 ? 0.333 1.652 2.121 1.00 98.25 84 GLY A C 1
ATOM 672 O O . GLY A 1 84 ? 1.069 0.926 2.784 1.00 98.25 84 GLY A O 1
ATOM 673 N N . LEU A 1 85 ? -0.658 1.208 1.357 1.00 98.69 85 LEU A N 1
ATOM 674 C CA . LEU A 1 85 ? -1.119 -0.170 1.274 1.00 98.69 85 LEU A CA 1
ATOM 675 C C . LEU A 1 85 ? -0.748 -0.803 -0.073 1.00 98.69 85 LEU A C 1
ATOM 677 O O . LEU A 1 85 ? -0.708 -0.120 -1.098 1.00 98.69 85 LEU A O 1
ATOM 681 N N . LEU A 1 86 ? -0.509 -2.114 -0.068 1.00 98.06 86 LEU A N 1
ATOM 682 C CA . LEU A 1 86 ? -0.290 -2.929 -1.266 1.00 98.06 86 LEU A CA 1
ATOM 683 C C . LEU A 1 86 ? -1.029 -4.260 -1.139 1.00 98.06 86 LEU A C 1
ATOM 685 O O . LEU A 1 86 ? -1.016 -4.882 -0.076 1.00 98.06 86 LEU A O 1
ATOM 689 N N . ILE A 1 87 ? -1.613 -4.695 -2.251 1.00 97.56 87 ILE A N 1
ATOM 690 C CA . ILE A 1 87 ? -2.099 -6.049 -2.505 1.00 97.56 87 ILE A CA 1
ATOM 691 C C . ILE A 1 87 ? -1.252 -6.611 -3.651 1.00 97.56 87 ILE A C 1
ATOM 693 O O . ILE A 1 87 ? -1.193 -6.018 -4.726 1.00 97.56 87 ILE A O 1
ATOM 697 N N . ARG A 1 88 ?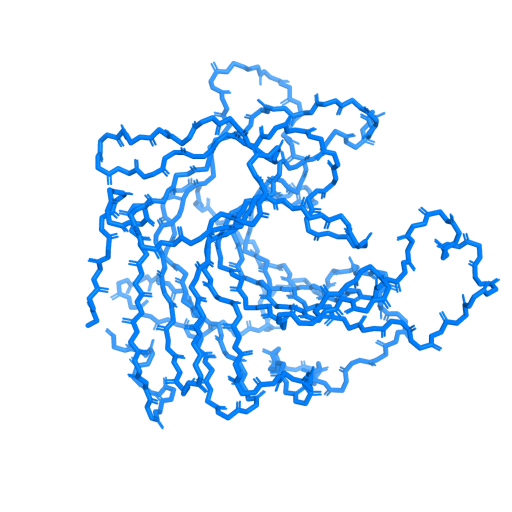 -0.566 -7.732 -3.433 1.00 96.12 88 ARG A N 1
ATOM 698 C CA . ARG A 1 88 ? 0.377 -8.330 -4.385 1.00 96.12 88 ARG A CA 1
ATOM 699 C C . ARG A 1 88 ? 0.070 -9.807 -4.590 1.00 96.12 88 ARG A C 1
ATOM 701 O O . ARG A 1 88 ? -0.062 -10.561 -3.627 1.00 96.12 88 ARG A O 1
ATOM 708 N N . ASN A 1 89 ? 0.036 -10.232 -5.850 1.00 94.81 89 ASN A N 1
ATOM 709 C CA . ASN A 1 89 ? 0.069 -11.648 -6.193 1.00 94.81 89 ASN A CA 1
ATOM 710 C C . ASN A 1 89 ? 1.412 -12.252 -5.714 1.00 94.81 89 ASN A C 1
ATOM 712 O O . ASN A 1 89 ? 2.461 -11.756 -6.135 1.00 94.81 89 ASN A O 1
ATOM 716 N N . PRO A 1 90 ? 1.428 -13.310 -4.879 1.00 95.25 90 PRO A N 1
ATOM 717 C CA . PRO A 1 90 ? 2.669 -13.931 -4.404 1.00 95.25 90 PRO A CA 1
ATOM 718 C C . PRO A 1 90 ? 3.588 -14.426 -5.534 1.00 95.25 90 PRO A C 1
ATOM 720 O O . PRO A 1 90 ? 4.804 -14.450 -5.368 1.00 95.25 90 PRO A O 1
ATOM 723 N N . LEU A 1 91 ? 3.022 -14.774 -6.696 1.00 92.00 91 LEU A N 1
ATOM 724 C CA . LEU A 1 91 ? 3.751 -15.220 -7.892 1.00 92.00 91 LEU A CA 1
ATOM 725 C C . LEU A 1 91 ? 4.309 -14.055 -8.733 1.00 92.00 91 LEU A C 1
ATOM 727 O O . LEU A 1 91 ? 4.909 -14.270 -9.790 1.00 92.00 91 LEU A O 1
ATOM 731 N N . SER A 1 92 ? 4.110 -12.811 -8.289 1.00 90.38 92 SER A N 1
ATOM 732 C CA . SER A 1 92 ? 4.594 -11.619 -8.977 1.00 90.38 92 SER A CA 1
ATOM 733 C C . SER A 1 92 ? 6.126 -11.598 -9.048 1.00 90.38 92 SER A C 1
ATOM 735 O O . SER A 1 92 ? 6.832 -11.511 -8.039 1.00 90.38 92 SER A O 1
ATOM 737 N N . SER A 1 93 ? 6.647 -11.596 -10.271 1.00 87.25 93 SER A N 1
ATOM 738 C CA . SER A 1 93 ? 8.081 -11.626 -10.579 1.00 87.25 93 SER A CA 1
ATOM 739 C C . SER A 1 93 ? 8.452 -10.517 -11.573 1.00 87.25 93 SER A C 1
ATOM 741 O O . SER A 1 93 ? 7.553 -9.921 -12.168 1.00 87.25 93 SER A O 1
ATOM 743 N N . PRO A 1 94 ? 9.748 -10.190 -11.740 1.00 84.50 94 PRO A N 1
ATOM 744 C CA . PRO A 1 94 ? 10.180 -9.227 -12.751 1.00 84.50 94 PRO A CA 1
ATOM 745 C C . PRO A 1 94 ? 9.631 -9.564 -14.148 1.00 84.50 94 PRO A C 1
ATOM 747 O O . PRO A 1 94 ? 9.699 -10.714 -14.583 1.00 84.50 94 PRO A O 1
ATOM 750 N N . GLY A 1 95 ? 9.058 -8.578 -14.834 1.00 80.19 95 GLY A N 1
ATOM 751 C CA . GLY A 1 95 ? 8.359 -8.718 -16.117 1.00 80.19 95 GLY A CA 1
ATOM 752 C C . GLY A 1 95 ? 6.951 -9.313 -16.046 1.00 80.19 95 GLY A C 1
ATOM 753 O O . GLY A 1 95 ? 6.251 -9.393 -17.054 1.00 80.19 95 GLY A O 1
ATOM 754 N N . LYS A 1 96 ? 6.522 -9.739 -14.858 1.00 85.94 96 LYS A N 1
ATOM 755 C CA . LYS A 1 96 ? 5.194 -10.293 -14.577 1.00 85.94 96 LYS A CA 1
ATOM 756 C C . LYS A 1 96 ? 4.653 -9.686 -13.289 1.00 85.94 96 LYS A C 1
ATOM 758 O O . LYS A 1 96 ? 4.144 -10.393 -12.411 1.00 85.94 96 LYS A O 1
ATOM 763 N N . GLU A 1 97 ? 4.836 -8.379 -13.121 1.00 89.38 97 GLU A N 1
ATOM 764 C CA . GLU A 1 97 ? 4.290 -7.705 -11.956 1.00 89.38 97 GLU A CA 1
ATOM 765 C C . GLU A 1 97 ? 2.764 -7.744 -11.974 1.00 89.38 97 GLU A C 1
ATOM 767 O O . GLU A 1 97 ? 2.130 -7.490 -12.996 1.00 89.38 97 GLU A O 1
ATOM 772 N N . ASN A 1 98 ? 2.193 -8.109 -10.830 1.00 90.56 98 ASN A N 1
ATOM 773 C CA . ASN A 1 98 ? 0.757 -8.141 -10.622 1.00 90.56 98 ASN A CA 1
ATOM 774 C C . ASN A 1 98 ? 0.489 -7.731 -9.174 1.00 90.56 98 ASN A C 1
ATOM 776 O O . ASN A 1 98 ? 0.564 -8.536 -8.236 1.00 90.56 98 ASN A O 1
ATOM 780 N N . TRP A 1 99 ? 0.301 -6.433 -8.998 1.00 93.06 99 TRP A N 1
ATOM 781 C CA . TRP A 1 99 ? 0.046 -5.814 -7.715 1.00 93.06 99 TRP A CA 1
ATOM 782 C C . TRP A 1 99 ? -0.740 -4.519 -7.877 1.00 93.06 99 TRP A C 1
ATOM 784 O O . TRP A 1 99 ? -0.797 -3.913 -8.945 1.00 93.06 99 TRP A O 1
ATOM 794 N N . ILE A 1 100 ? -1.345 -4.092 -6.777 1.00 94.25 100 ILE A N 1
ATOM 795 C CA . ILE A 1 100 ? -2.165 -2.893 -6.675 1.00 94.25 100 ILE A CA 1
ATOM 796 C C . ILE A 1 100 ? -1.745 -2.168 -5.414 1.00 94.25 100 ILE A C 1
ATOM 798 O O . ILE A 1 100 ? -1.688 -2.777 -4.345 1.00 94.25 100 ILE A O 1
ATOM 802 N N . MET A 1 101 ? -1.485 -0.873 -5.518 1.00 95.44 101 MET A N 1
ATOM 803 C CA . MET A 1 101 ? -1.146 -0.046 -4.371 1.00 95.44 101 MET A CA 1
ATOM 804 C C . MET A 1 101 ? -2.079 1.140 -4.221 1.00 95.44 101 MET A C 1
ATOM 806 O O . MET A 1 101 ? -2.588 1.684 -5.203 1.00 95.44 101 MET A O 1
ATOM 810 N N . TYR A 1 102 ? -2.225 1.555 -2.968 1.00 96.88 102 TYR A N 1
ATOM 811 C CA . TYR A 1 102 ? -2.869 2.795 -2.586 1.00 96.88 102 TYR A CA 1
ATOM 812 C C . TYR A 1 102 ? -2.031 3.500 -1.542 1.00 96.88 102 TYR A C 1
ATOM 814 O O . TYR A 1 102 ? -1.888 3.032 -0.409 1.00 96.88 102 TYR A O 1
ATOM 822 N N . ASN A 1 103 ? -1.420 4.604 -1.939 1.00 96.81 103 ASN A N 1
ATOM 823 C CA . ASN A 1 103 ? -0.445 5.289 -1.114 1.00 96.81 103 ASN A CA 1
ATOM 824 C C . ASN A 1 103 ? -0.713 6.791 -1.072 1.00 96.81 103 ASN A C 1
ATOM 826 O O . ASN A 1 103 ? -1.539 7.315 -1.815 1.00 96.81 103 ASN A O 1
ATOM 830 N N . ILE A 1 104 ? -0.012 7.474 -0.176 1.00 96.06 104 ILE A N 1
ATOM 831 C CA . ILE A 1 104 ? 0.069 8.928 -0.149 1.00 96.06 104 ILE A CA 1
ATOM 832 C C . ILE A 1 104 ? 1.527 9.351 -0.085 1.00 96.06 104 ILE A C 1
ATOM 834 O O . ILE A 1 104 ? 2.359 8.664 0.513 1.00 96.06 104 ILE A O 1
ATOM 838 N N . GLY A 1 105 ? 1.850 10.482 -0.694 1.00 93.12 105 GLY A N 1
ATOM 839 C CA . GLY A 1 105 ? 3.200 11.010 -0.660 1.00 93.12 105 GLY A CA 1
ATOM 840 C C . GLY A 1 105 ? 3.425 12.139 -1.644 1.00 93.12 105 GLY A C 1
ATOM 841 O O . GLY A 1 105 ? 2.489 12.678 -2.233 1.00 93.12 105 GLY A O 1
ATOM 842 N N . TYR A 1 106 ? 4.693 12.486 -1.827 1.00 89.19 106 TYR A N 1
ATOM 843 C CA . TYR A 1 106 ? 5.102 13.385 -2.892 1.00 89.19 106 TYR A CA 1
ATOM 844 C C . TYR A 1 106 ? 5.101 12.632 -4.212 1.00 89.19 106 TYR A C 1
ATOM 846 O O . TYR A 1 106 ? 5.825 11.660 -4.383 1.00 89.19 106 TYR A O 1
ATOM 854 N N . GLN A 1 107 ? 4.296 13.116 -5.139 1.00 84.25 107 GLN A N 1
ATOM 855 C CA . GLN A 1 107 ? 4.180 12.651 -6.508 1.00 84.25 107 GLN A CA 1
ATOM 856 C C . GLN A 1 107 ? 4.905 13.632 -7.434 1.00 84.25 107 GLN A C 1
ATOM 858 O O . GLN A 1 107 ? 5.605 14.534 -6.964 1.00 84.25 107 GLN A O 1
ATOM 863 N N . ASN A 1 108 ? 4.742 13.463 -8.745 1.00 76.44 108 ASN A N 1
ATOM 864 C CA . ASN A 1 108 ? 5.294 14.363 -9.752 1.00 76.44 108 ASN A CA 1
ATOM 865 C C . ASN A 1 108 ? 4.764 15.799 -9.552 1.00 76.44 108 ASN A C 1
ATOM 867 O O . ASN A 1 108 ? 3.686 16.126 -10.039 1.00 76.44 108 ASN A O 1
ATOM 871 N N . SER A 1 109 ? 5.520 16.642 -8.839 1.00 78.75 109 SER A N 1
ATOM 872 C CA . SER A 1 109 ? 5.272 18.053 -8.468 1.00 78.75 109 SER A CA 1
ATOM 873 C C . SER A 1 109 ? 4.296 18.384 -7.322 1.00 78.75 109 SER A C 1
ATOM 875 O O . SER A 1 109 ? 4.333 19.513 -6.829 1.00 78.75 109 SER A O 1
ATOM 877 N N . PHE A 1 110 ? 3.497 17.446 -6.805 1.00 86.44 110 PHE A N 1
ATOM 878 C CA . PHE A 1 110 ? 2.537 17.727 -5.721 1.00 86.44 110 PHE A CA 1
ATOM 879 C C . PHE A 1 110 ? 2.476 16.618 -4.668 1.00 86.44 110 PHE A C 1
ATOM 881 O O . PHE A 1 110 ? 2.992 15.527 -4.871 1.00 86.44 110 PHE A O 1
ATOM 888 N N . TYR A 1 111 ? 1.864 16.905 -3.518 1.00 89.25 111 TYR A N 1
ATOM 889 C CA . TYR A 1 111 ? 1.566 15.898 -2.499 1.00 89.25 111 TYR A CA 1
ATOM 890 C C . TYR A 1 111 ? 0.161 15.342 -2.736 1.00 89.25 111 TYR A C 1
ATOM 892 O O . TYR A 1 111 ? -0.784 16.110 -2.922 1.00 89.25 111 TYR A O 1
ATOM 900 N N . GLY A 1 112 ? 0.010 14.022 -2.773 1.00 92.25 112 GLY A N 1
ATOM 901 C CA . GLY A 1 112 ? -1.253 13.413 -3.167 1.00 92.25 112 GLY A CA 1
ATOM 902 C C . GLY A 1 112 ? -1.332 11.920 -2.912 1.00 92.25 112 GLY A C 1
ATOM 903 O O . GLY A 1 112 ? -0.330 11.260 -2.616 1.00 92.25 112 GLY A O 1
ATOM 904 N N . ARG A 1 113 ? -2.558 11.406 -3.021 1.00 93.31 113 ARG A N 1
ATOM 905 C CA . ARG A 1 113 ? -2.846 9.975 -3.017 1.00 93.31 113 ARG A CA 1
ATOM 906 C C . ARG A 1 113 ? -2.617 9.403 -4.411 1.00 93.31 113 ARG A C 1
ATOM 908 O O . ARG A 1 113 ? -2.918 10.058 -5.406 1.00 93.31 113 ARG A O 1
ATOM 915 N N . GLU A 1 114 ? -2.103 8.186 -4.471 1.00 92.75 114 GLU A N 1
ATOM 916 C CA . GLU A 1 114 ? -1.877 7.437 -5.703 1.00 92.75 114 GLU A CA 1
ATOM 917 C C . GLU A 1 114 ? -2.575 6.090 -5.596 1.00 92.75 114 GLU A C 1
ATOM 919 O O . GLU A 1 114 ? -2.316 5.322 -4.667 1.00 92.75 114 GLU A O 1
ATOM 924 N N . MET A 1 115 ? -3.417 5.796 -6.579 1.00 91.19 115 MET A N 1
ATOM 925 C CA . MET A 1 115 ? -3.850 4.436 -6.874 1.00 91.19 115 MET A CA 1
ATOM 926 C C . MET A 1 115 ? -3.045 3.948 -8.069 1.00 91.19 115 MET A C 1
ATOM 928 O O . MET A 1 115 ? -2.952 4.655 -9.069 1.00 91.19 115 MET A O 1
ATOM 932 N N . LYS A 1 116 ? -2.458 2.756 -7.994 1.00 89.88 116 LYS A N 1
ATOM 933 C CA . LYS A 1 116 ? -1.685 2.201 -9.111 1.00 89.88 116 LYS A CA 1
ATOM 934 C C . LYS A 1 116 ? -1.851 0.705 -9.199 1.00 89.88 116 LYS A C 1
ATOM 936 O O . LYS A 1 116 ? -1.831 0.018 -8.183 1.00 89.88 116 LYS A O 1
ATOM 941 N N . VAL A 1 117 ? -1.940 0.218 -10.427 1.00 88.19 117 VAL A N 1
ATOM 942 C CA . VAL A 1 117 ? -1.956 -1.207 -10.750 1.00 88.19 117 VAL A CA 1
ATOM 943 C C . VAL A 1 117 ? -0.783 -1.556 -11.647 1.00 88.19 117 VAL A C 1
ATOM 945 O O . VAL A 1 117 ? -0.358 -0.736 -12.469 1.00 88.19 117 VAL A O 1
ATOM 948 N N . THR A 1 118 ? -0.291 -2.784 -11.523 1.00 87.56 118 THR A N 1
ATOM 949 C CA . THR A 1 118 ? 0.606 -3.400 -12.498 1.00 87.56 118 THR A CA 1
ATOM 950 C C . THR A 1 118 ? -0.009 -4.614 -13.150 1.00 87.56 118 THR A C 1
ATOM 952 O O . THR A 1 118 ? -0.854 -5.299 -12.576 1.00 87.56 118 THR A O 1
ATOM 955 N N . ARG A 1 119 ? 0.438 -4.866 -14.376 1.00 80.81 119 ARG A N 1
ATOM 956 C CA . ARG A 1 119 ? 0.112 -6.067 -15.131 1.00 80.81 119 ARG A CA 1
ATOM 957 C C . ARG A 1 119 ? 1.335 -6.548 -15.911 1.00 80.81 119 ARG A C 1
ATOM 959 O O . ARG A 1 119 ? 2.187 -5.723 -16.273 1.00 80.81 119 ARG A O 1
ATOM 966 N N . PRO A 1 120 ? 1.417 -7.855 -16.211 1.00 76.75 120 PRO A N 1
ATOM 967 C CA . PRO A 1 120 ? 2.427 -8.371 -17.119 1.00 76.75 120 PRO A CA 1
ATOM 968 C C . PRO A 1 120 ? 2.404 -7.605 -18.445 1.00 76.75 120 PRO A C 1
ATOM 970 O O . PRO A 1 120 ? 1.333 -7.335 -18.995 1.00 76.75 120 PRO A O 1
ATOM 973 N N . SER A 1 121 ? 3.580 -7.254 -18.966 1.00 71.88 121 SER A N 1
ATOM 974 C CA . SER A 1 121 ? 3.666 -6.783 -20.345 1.00 71.88 121 SER A CA 1
ATOM 975 C C . SER A 1 121 ? 3.655 -8.000 -21.266 1.00 71.88 121 SER A C 1
ATOM 977 O O . SER A 1 121 ? 4.645 -8.723 -21.355 1.00 71.88 121 SER A O 1
ATOM 979 N N . ASN A 1 122 ? 2.546 -8.227 -21.973 1.00 62.91 122 ASN A N 1
ATOM 980 C CA . ASN A 1 122 ? 2.507 -9.196 -23.076 1.00 62.91 122 ASN A CA 1
ATOM 981 C C . ASN A 1 122 ? 3.223 -8.650 -24.335 1.00 62.91 122 ASN A C 1
ATOM 983 O O . ASN A 1 122 ? 3.402 -9.374 -25.313 1.00 62.91 122 ASN A O 1
ATOM 987 N N . GLY A 1 123 ? 3.632 -7.373 -24.310 1.00 55.88 123 GLY A N 1
ATOM 988 C CA . GLY A 1 123 ? 4.242 -6.648 -25.418 1.00 55.88 123 GLY A CA 1
ATOM 989 C C . GLY A 1 123 ? 5.770 -6.597 -25.350 1.00 55.88 123 GLY A C 1
ATOM 990 O O . GLY A 1 123 ? 6.343 -5.947 -24.480 1.00 55.88 123 GLY A O 1
ATOM 991 N N . PHE A 1 124 ? 6.379 -7.249 -26.344 1.00 53.06 124 PHE A N 1
ATOM 992 C CA . PHE A 1 124 ? 7.681 -6.988 -26.969 1.00 53.06 124 PHE A CA 1
ATOM 993 C C . PHE A 1 124 ? 8.960 -7.128 -26.124 1.00 53.06 124 PHE A C 1
ATOM 995 O O . PHE A 1 124 ? 9.565 -6.147 -25.702 1.00 53.06 124 PHE A O 1
ATOM 1002 N N . ARG A 1 125 ? 9.541 -8.341 -26.155 1.00 54.16 125 ARG A N 1
ATOM 1003 C CA . ARG A 1 125 ? 11.003 -8.555 -26.020 1.00 54.16 125 ARG A CA 1
ATOM 1004 C C . ARG A 1 125 ? 11.846 -7.702 -26.995 1.00 54.16 125 ARG A C 1
ATOM 1006 O O . ARG A 1 125 ? 13.062 -7.749 -26.908 1.00 54.16 125 ARG A O 1
ATOM 1013 N N . PHE A 1 126 ? 11.223 -6.977 -27.926 1.00 54.16 126 PHE A N 1
ATOM 1014 C CA . PHE A 1 126 ? 11.858 -6.129 -28.935 1.00 54.16 126 PHE A CA 1
ATOM 1015 C C . PHE A 1 126 ? 11.648 -4.621 -28.705 1.00 54.16 126 PHE A C 1
ATOM 1017 O O . PHE A 1 126 ? 12.165 -3.831 -29.487 1.00 54.16 126 PHE A O 1
ATOM 1024 N N . ASP A 1 127 ? 10.925 -4.200 -27.656 1.00 62.28 127 ASP A N 1
ATOM 1025 C CA . ASP A 1 127 ? 10.893 -2.788 -27.256 1.00 62.28 127 ASP A CA 1
ATOM 1026 C C . ASP A 1 127 ? 12.231 -2.447 -26.572 1.00 62.28 127 ASP A C 1
ATOM 1028 O O . ASP A 1 127 ? 12.578 -3.085 -25.572 1.00 62.28 127 ASP A O 1
ATOM 1032 N N . PRO A 1 128 ? 13.003 -1.456 -27.055 1.00 65.25 128 PRO A N 1
ATOM 1033 C CA . PRO A 1 128 ? 14.224 -1.012 -26.386 1.00 65.25 128 PRO A CA 1
ATOM 1034 C C . PRO A 1 128 ? 14.017 -0.679 -24.898 1.00 65.25 128 PRO A C 1
ATOM 1036 O O . PRO A 1 128 ? 14.922 -0.894 -24.089 1.00 65.25 128 PRO A O 1
ATOM 1039 N N . MET A 1 129 ? 12.818 -0.227 -24.508 1.00 61.56 129 MET A N 1
ATOM 1040 C CA . MET A 1 129 ? 12.459 0.041 -23.115 1.00 61.56 129 MET A CA 1
ATOM 1041 C C . MET A 1 129 ? 12.457 -1.226 -22.244 1.00 61.56 129 MET A C 1
ATOM 1043 O O . MET A 1 129 ? 12.851 -1.166 -21.075 1.00 61.56 129 MET A O 1
ATOM 1047 N N . TYR A 1 130 ? 12.104 -2.389 -22.803 1.00 64.69 130 TYR A N 1
ATOM 1048 C CA . TYR A 1 130 ? 12.156 -3.679 -22.106 1.00 64.69 130 TYR A CA 1
ATOM 1049 C C . TYR A 1 130 ? 13.586 -4.009 -21.641 1.00 64.69 130 TYR A C 1
ATOM 1051 O O . TYR A 1 130 ? 13.803 -4.450 -20.504 1.00 64.69 130 TYR A O 1
ATOM 1059 N N . PHE A 1 131 ? 14.582 -3.737 -22.494 1.00 60.47 131 PHE A N 1
ATOM 1060 C CA . PHE A 1 131 ? 15.998 -3.999 -22.211 1.00 60.47 131 PHE A CA 1
ATOM 1061 C C . PHE A 1 131 ? 16.597 -3.061 -21.161 1.00 60.47 131 PHE A C 1
ATOM 1063 O O . PHE A 1 131 ? 17.530 -3.457 -20.464 1.00 60.47 131 PHE A O 1
ATOM 1070 N N . ILE A 1 132 ? 16.024 -1.870 -20.977 1.00 60.19 132 ILE A N 1
ATOM 1071 C CA . ILE A 1 132 ? 16.418 -0.928 -19.916 1.00 60.19 132 ILE A CA 1
ATOM 1072 C C . ILE A 1 132 ? 15.519 -1.010 -18.669 1.00 60.19 132 ILE A C 1
ATOM 1074 O O . ILE A 1 132 ? 15.558 -0.122 -17.820 1.00 60.19 132 ILE A O 1
ATOM 1078 N N . GLY A 1 133 ? 14.738 -2.090 -18.527 1.00 59.25 133 GLY A N 1
ATOM 1079 C CA . GLY A 1 133 ? 14.059 -2.452 -17.277 1.00 59.25 133 GLY A CA 1
ATOM 1080 C C . GLY A 1 133 ? 12.540 -2.289 -17.261 1.00 59.25 133 GLY A C 1
ATOM 1081 O O . GLY A 1 133 ? 11.933 -2.683 -16.271 1.00 59.25 133 GLY A O 1
ATOM 1082 N N . TYR A 1 134 ? 11.913 -1.79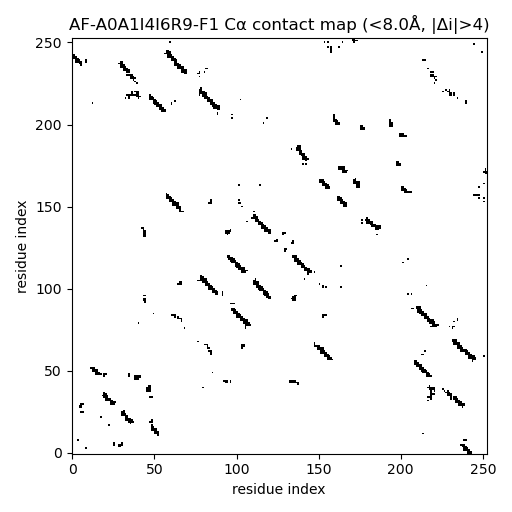8 -18.338 1.00 68.62 134 TYR A N 1
ATOM 1083 C CA . TYR A 1 134 ? 10.456 -1.603 -18.459 1.00 68.62 134 TYR A CA 1
ATOM 1084 C C . TYR A 1 134 ? 9.707 -2.882 -18.812 1.00 68.62 134 TYR A C 1
ATOM 1086 O O . TYR A 1 134 ? 9.078 -2.986 -19.861 1.00 68.62 134 TYR A O 1
ATOM 1094 N N . ARG A 1 135 ? 9.790 -3.882 -17.931 1.00 74.94 135 ARG A N 1
ATOM 1095 C CA . ARG A 1 135 ? 9.284 -5.232 -18.222 1.00 74.94 135 ARG A CA 1
ATOM 1096 C C . ARG A 1 135 ? 7.840 -5.464 -17.779 1.00 74.94 135 ARG A C 1
ATOM 1098 O O . ARG A 1 135 ? 7.195 -6.371 -18.295 1.00 74.94 135 ARG A O 1
ATOM 1105 N N . SER A 1 136 ? 7.324 -4.644 -16.869 1.00 80.44 136 SER A N 1
ATOM 1106 C CA . SER A 1 136 ? 5.936 -4.712 -16.399 1.00 80.44 136 SER A CA 1
ATOM 1107 C C . SER A 1 136 ? 5.227 -3.387 -16.634 1.00 80.44 136 SER A C 1
ATOM 1109 O O . SER A 1 136 ? 5.826 -2.330 -16.442 1.00 80.44 136 SER A O 1
ATOM 1111 N N . LEU A 1 137 ? 3.958 -3.431 -17.042 1.00 79.81 137 LEU A N 1
ATOM 1112 C CA . LEU A 1 137 ? 3.164 -2.231 -17.292 1.00 79.81 137 LEU A CA 1
ATOM 1113 C C . LEU A 1 137 ? 2.544 -1.738 -15.992 1.00 79.81 137 LEU A C 1
ATOM 1115 O O . LEU A 1 137 ? 2.043 -2.530 -15.197 1.00 79.81 137 LEU A O 1
ATOM 1119 N N . SER A 1 138 ? 2.520 -0.423 -15.813 1.00 82.38 138 SER A N 1
ATOM 1120 C CA . SER A 1 138 ? 1.804 0.241 -14.733 1.00 82.38 138 SER A CA 1
ATOM 1121 C C . SER A 1 138 ? 0.836 1.285 -15.267 1.00 82.38 138 SER A C 1
ATOM 1123 O O . SER A 1 138 ? 1.121 1.948 -16.266 1.00 82.38 138 SER A O 1
ATOM 1125 N N . THR A 1 139 ? -0.285 1.444 -14.572 1.00 81.00 139 THR A N 1
ATOM 1126 C CA . THR A 1 139 ? -1.219 2.556 -14.765 1.00 81.00 139 THR A CA 1
ATOM 1127 C C . THR A 1 139 ? -1.544 3.131 -13.393 1.00 81.00 139 THR A C 1
ATOM 1129 O O . THR A 1 139 ? -1.801 2.367 -12.459 1.00 81.00 139 THR A O 1
ATOM 1132 N N . LEU A 1 140 ? -1.486 4.456 -13.254 1.00 84.12 140 LEU A N 1
ATOM 1133 C CA . LEU A 1 140 ? -1.680 5.139 -11.980 1.00 84.12 140 LEU A CA 1
ATOM 1134 C C . LEU A 1 140 ? -2.629 6.328 -12.108 1.00 84.12 140 LEU A C 1
ATOM 1136 O O . LEU A 1 140 ? -2.805 6.918 -13.172 1.00 84.12 140 LEU A O 1
ATOM 1140 N N . TYR A 1 141 ? -3.244 6.661 -10.986 1.00 85.56 141 TYR A N 1
ATOM 1141 C CA . TYR A 1 141 ? -4.189 7.747 -10.847 1.00 85.56 141 TYR A CA 1
ATOM 1142 C C . TYR A 1 141 ? -3.807 8.572 -9.627 1.00 85.56 141 TYR A C 1
ATOM 1144 O O . TYR A 1 141 ? -3.650 8.024 -8.531 1.00 85.56 141 TYR A O 1
ATOM 1152 N N . LEU A 1 142 ? -3.633 9.880 -9.817 1.00 87.12 142 LEU A N 1
ATOM 1153 C CA . LEU A 1 142 ? -3.134 10.772 -8.778 1.00 87.12 142 LEU A CA 1
ATOM 1154 C C . LEU A 1 142 ? -4.199 11.772 -8.350 1.00 87.12 142 LEU A C 1
ATOM 1156 O O . LEU A 1 142 ? -4.770 12.481 -9.175 1.00 87.12 142 LEU A O 1
ATOM 1160 N N . ILE A 1 143 ? -4.417 11.880 -7.044 1.00 89.81 143 ILE A N 1
ATOM 1161 C CA . ILE A 1 143 ? -5.379 12.811 -6.454 1.00 89.81 143 ILE A CA 1
ATOM 1162 C C . ILE A 1 143 ? -4.633 13.750 -5.505 1.00 89.81 143 ILE A C 1
ATOM 1164 O O . ILE A 1 143 ? -4.059 13.276 -4.517 1.00 89.81 143 ILE A O 1
ATOM 1168 N N . PRO A 1 144 ? -4.615 15.069 -5.768 1.00 89.88 144 PRO A N 1
ATOM 1169 C CA . PRO A 1 144 ? -3.991 16.031 -4.870 1.00 89.88 144 PRO A CA 1
ATOM 1170 C C . PRO A 1 144 ? -4.553 15.953 -3.448 1.00 89.88 144 PRO A C 1
ATOM 1172 O O . PRO A 1 144 ? -5.751 15.762 -3.236 1.00 89.88 144 PRO A O 1
ATOM 1175 N N . ALA A 1 145 ? -3.678 16.130 -2.464 1.00 87.88 145 ALA A N 1
ATOM 1176 C CA . ALA A 1 145 ? -4.045 16.250 -1.062 1.00 87.88 145 ALA A CA 1
ATOM 1177 C C . ALA A 1 145 ? -3.512 17.578 -0.518 1.00 87.88 145 ALA A C 1
ATOM 1179 O O . ALA A 1 145 ? -2.337 17.900 -0.688 1.00 87.88 145 ALA A O 1
ATOM 1180 N N . LEU A 1 146 ? -4.384 18.344 0.139 1.00 81.38 146 LEU A N 1
ATOM 1181 C CA . LEU A 1 146 ? -4.024 19.645 0.713 1.00 81.38 146 LEU A CA 1
ATOM 1182 C C . LEU A 1 146 ? -3.222 19.497 2.013 1.00 81.38 146 LEU A C 1
ATOM 1184 O O . LEU A 1 146 ? -2.387 20.340 2.333 1.00 81.38 146 LEU A O 1
ATOM 1188 N N . GLU A 1 147 ? -3.441 18.405 2.745 1.00 85.00 147 GLU A N 1
ATOM 1189 C CA . GLU A 1 147 ? -2.815 18.161 4.040 1.00 85.00 147 GLU A CA 1
ATOM 1190 C C . GLU A 1 147 ? -1.685 17.132 3.954 1.00 85.00 147 GLU A C 1
ATOM 1192 O O . GLU A 1 147 ? -1.807 16.081 3.327 1.00 85.00 147 GLU A O 1
ATOM 1197 N N . THR A 1 148 ? -0.589 17.409 4.665 1.00 88.00 148 THR A N 1
ATOM 1198 C CA . THR A 1 148 ? 0.582 16.518 4.805 1.00 88.00 148 THR A CA 1
ATOM 1199 C C . THR A 1 148 ? 0.591 15.762 6.143 1.00 88.00 148 THR A C 1
ATOM 1201 O O . THR A 1 148 ? 1.614 15.227 6.582 1.00 88.00 148 THR A O 1
ATOM 1204 N N . GLY A 1 149 ? -0.552 15.763 6.836 1.00 92.62 149 GLY A N 1
ATOM 1205 C CA . GLY A 1 149 ? -0.767 15.077 8.105 1.00 92.62 149 GLY A CA 1
ATOM 1206 C C . GLY A 1 149 ? -0.848 13.555 7.969 1.00 92.62 149 GLY A C 1
ATOM 1207 O O . GLY A 1 149 ? -0.464 12.968 6.957 1.00 92.62 149 GLY A O 1
ATOM 1208 N N . PHE A 1 150 ? -1.336 12.907 9.028 1.00 95.94 150 PHE A N 1
ATOM 1209 C CA . PHE A 1 150 ? -1.723 11.502 8.939 1.00 95.94 150 PHE A CA 1
ATOM 1210 C C . PHE A 1 150 ? -2.979 11.376 8.090 1.00 95.94 150 PHE A C 1
ATOM 1212 O O . PHE A 1 150 ? -3.980 12.030 8.365 1.00 95.94 150 PHE A O 1
ATOM 1219 N N . VAL A 1 151 ? -2.929 10.490 7.104 1.00 96.75 151 VAL A N 1
ATOM 1220 C CA . VAL A 1 151 ? -4.074 10.141 6.271 1.00 96.75 151 VAL A CA 1
ATOM 1221 C C . VAL A 1 151 ? -4.413 8.683 6.500 1.00 96.75 151 VAL A C 1
ATOM 1223 O O . VAL A 1 151 ? -3.532 7.822 6.544 1.00 96.75 151 VAL A O 1
ATOM 1226 N N . ARG A 1 152 ? -5.706 8.403 6.667 1.00 98.00 152 ARG A N 1
ATOM 1227 C CA . ARG A 1 152 ? -6.196 7.032 6.776 1.00 98.00 152 ARG A CA 1
ATOM 1228 C C . ARG A 1 152 ? -6.588 6.540 5.395 1.00 98.00 152 ARG A C 1
ATOM 1230 O O . ARG A 1 152 ? -7.402 7.169 4.721 1.00 98.00 152 ARG A O 1
ATOM 1237 N N . LEU A 1 153 ? -5.997 5.419 5.012 1.00 98.44 153 LEU A N 1
ATOM 1238 C CA . LEU A 1 153 ? -6.215 4.748 3.740 1.00 98.44 153 LEU A CA 1
ATOM 1239 C C . LEU A 1 153 ? -6.779 3.364 4.016 1.00 98.44 153 LEU A C 1
ATOM 1241 O O . LEU A 1 153 ? -6.404 2.717 4.999 1.00 98.44 153 LEU A O 1
ATOM 1245 N N . ARG A 1 154 ? -7.650 2.904 3.129 1.00 98.38 154 ARG A N 1
ATOM 1246 C CA . ARG A 1 154 ? -8.275 1.592 3.202 1.00 98.38 154 ARG A CA 1
ATOM 1247 C C . ARG A 1 154 ? -8.411 1.020 1.796 1.00 98.38 154 ARG A C 1
ATOM 1249 O O . ARG A 1 154 ? -8.704 1.741 0.846 1.00 98.38 154 ARG A O 1
ATOM 1256 N N . MET A 1 155 ? -8.155 -0.274 1.675 1.00 98.12 155 MET A N 1
ATOM 1257 C CA . MET A 1 155 ? -8.381 -1.049 0.459 1.00 98.12 155 MET A CA 1
ATOM 1258 C C . MET A 1 155 ? -9.258 -2.239 0.813 1.00 98.12 155 MET A C 1
ATOM 1260 O O . MET A 1 155 ? -9.076 -2.836 1.876 1.00 98.12 155 MET A O 1
ATOM 1264 N N . ALA A 1 156 ? -10.186 -2.581 -0.067 1.00 97.38 156 ALA A N 1
ATOM 1265 C CA . ALA A 1 156 ? -11.053 -3.733 0.105 1.00 97.38 156 ALA A CA 1
ATOM 1266 C C . ALA A 1 156 ? -11.061 -4.590 -1.153 1.00 97.38 156 ALA A C 1
ATOM 1268 O O . ALA A 1 156 ? -11.022 -4.046 -2.253 1.00 97.38 156 ALA A O 1
ATOM 1269 N N . ARG A 1 157 ? -11.126 -5.904 -0.966 1.00 96.00 157 ARG A N 1
ATOM 1270 C CA . ARG A 1 157 ? -11.306 -6.908 -2.008 1.00 96.00 157 ARG A CA 1
ATOM 1271 C C . ARG A 1 157 ? -12.584 -7.682 -1.715 1.00 96.00 157 ARG A C 1
ATOM 1273 O O . ARG A 1 157 ? -12.730 -8.179 -0.600 1.00 96.00 157 ARG A O 1
ATOM 1280 N N . ILE A 1 158 ? -13.443 -7.808 -2.721 1.00 94.88 158 ILE A N 1
ATOM 1281 C CA . ILE A 1 158 ? -14.533 -8.787 -2.748 1.00 94.88 158 ILE A CA 1
ATOM 1282 C C . ILE A 1 158 ? -14.452 -9.516 -4.082 1.00 94.88 158 ILE A C 1
ATOM 1284 O O . ILE A 1 158 ? -14.529 -8.881 -5.133 1.00 94.88 158 ILE A O 1
ATOM 1288 N N . SER A 1 159 ? -14.264 -10.833 -4.043 1.00 91.69 159 SER A N 1
ATOM 1289 C CA . SER A 1 159 ? -14.008 -11.664 -5.220 1.00 91.69 159 SER A CA 1
ATOM 1290 C C . SER A 1 159 ? -12.802 -11.154 -6.032 1.00 91.69 159 SER A C 1
ATOM 1292 O O . SER A 1 159 ? -11.653 -11.280 -5.586 1.00 91.69 159 SER A O 1
ATOM 1294 N N . ASP A 1 160 ? -13.026 -10.584 -7.217 1.00 87.94 160 ASP A N 1
ATOM 1295 C CA . ASP A 1 160 ? -11.995 -10.034 -8.103 1.00 87.94 160 ASP A CA 1
ATOM 1296 C C . ASP A 1 160 ? -11.980 -8.494 -8.156 1.00 87.94 160 ASP A C 1
ATOM 1298 O O . ASP A 1 160 ? -11.099 -7.917 -8.797 1.00 87.94 160 ASP A O 1
ATOM 1302 N N . GLU A 1 161 ? -12.914 -7.827 -7.471 1.00 90.31 161 GLU A N 1
ATOM 1303 C CA . GLU A 1 161 ? -13.031 -6.371 -7.443 1.00 90.31 161 GLU A CA 1
ATOM 1304 C C . GLU A 1 161 ? -12.265 -5.783 -6.257 1.00 90.31 161 GLU A C 1
ATOM 1306 O O . GLU A 1 161 ? -12.375 -6.251 -5.118 1.00 90.31 161 GLU A O 1
ATOM 1311 N N . ILE A 1 162 ? -11.513 -4.708 -6.516 1.00 92.75 162 ILE A N 1
ATOM 1312 C CA . ILE A 1 162 ? -10.822 -3.939 -5.481 1.00 92.75 162 ILE A CA 1
ATOM 1313 C C . ILE A 1 162 ? -11.291 -2.488 -5.457 1.00 92.75 162 ILE A C 1
ATOM 1315 O O . ILE A 1 162 ? -11.375 -1.825 -6.489 1.00 92.75 162 ILE A O 1
ATOM 1319 N N . ARG A 1 163 ? -11.545 -1.981 -4.246 1.00 93.75 163 ARG A N 1
ATOM 1320 C CA . ARG A 1 163 ? -11.954 -0.595 -3.988 1.00 93.75 163 ARG A CA 1
ATOM 1321 C C . ARG A 1 163 ? -11.035 0.108 -3.003 1.00 93.75 163 ARG A C 1
ATOM 1323 O O . ARG A 1 163 ? -10.429 -0.513 -2.127 1.00 93.75 163 ARG A O 1
ATOM 1330 N N . PHE A 1 164 ? -10.979 1.426 -3.139 1.00 95.44 164 PHE A N 1
ATOM 1331 C CA . PHE A 1 164 ? -10.110 2.317 -2.380 1.00 95.44 164 PHE A CA 1
ATOM 1332 C C . PHE A 1 164 ? -10.955 3.287 -1.569 1.00 95.44 164 PHE A C 1
ATOM 1334 O O . PHE A 1 164 ? -11.961 3.793 -2.061 1.00 95.44 164 PHE A O 1
ATOM 1341 N N . TYR A 1 165 ? -10.539 3.562 -0.337 1.00 96.75 165 TYR A N 1
ATOM 1342 C CA . TYR A 1 165 ? -11.262 4.451 0.560 1.00 96.75 165 TYR A CA 1
ATOM 1343 C C . TYR A 1 165 ? -10.301 5.335 1.342 1.00 96.75 165 TYR A C 1
ATOM 1345 O O . TYR A 1 165 ? -9.283 4.865 1.854 1.00 96.75 165 TYR A O 1
ATOM 1353 N N . TYR A 1 166 ? -10.674 6.595 1.518 1.00 96.44 166 TYR A N 1
ATOM 1354 C CA . TYR A 1 166 ? -9.967 7.541 2.374 1.00 96.44 166 TYR A CA 1
ATOM 1355 C C . TYR A 1 166 ? -10.897 8.070 3.461 1.00 96.44 166 TYR A C 1
ATOM 1357 O O . TYR A 1 166 ? -12.117 8.122 3.298 1.00 96.44 166 TYR A O 1
ATOM 1365 N N . PHE A 1 167 ? -10.316 8.451 4.595 1.00 96.69 167 PHE A N 1
ATOM 1366 C CA . PHE A 1 167 ? -11.061 9.095 5.672 1.00 96.69 167 PHE A CA 1
ATOM 1367 C C . PHE A 1 167 ? -10.916 10.612 5.564 1.00 96.69 167 PHE A C 1
ATOM 1369 O O . PHE A 1 167 ? -9.800 11.128 5.625 1.00 96.69 167 PHE A O 1
ATOM 1376 N N . ALA A 1 168 ? -12.035 11.314 5.419 1.00 93.81 168 ALA A N 1
ATOM 1377 C CA . ALA A 1 168 ? -12.113 12.773 5.398 1.00 93.81 168 ALA A CA 1
ATOM 1378 C C . ALA A 1 168 ? -13.491 13.215 5.897 1.00 93.81 168 ALA A C 1
ATOM 1380 O O . ALA A 1 168 ? -14.460 12.464 5.778 1.00 93.81 168 ALA A O 1
ATOM 1381 N N . ASP A 1 169 ? -13.584 14.421 6.458 1.00 94.06 169 ASP A N 1
ATOM 1382 C CA . ASP A 1 169 ? -14.835 14.961 7.012 1.00 94.06 169 ASP A CA 1
ATOM 1383 C C . ASP A 1 169 ? -15.462 14.027 8.064 1.00 94.06 169 ASP A C 1
ATOM 1385 O O . ASP A 1 169 ? -16.672 13.805 8.093 1.00 94.06 169 ASP A O 1
ATOM 1389 N N . ASN A 1 170 ? -14.607 13.418 8.895 1.00 95.69 170 ASN A N 1
ATOM 1390 C CA . ASN A 1 170 ? -14.971 12.437 9.923 1.00 95.69 170 ASN A CA 1
ATOM 1391 C C . ASN A 1 170 ? -15.731 11.197 9.413 1.00 95.69 170 ASN A C 1
ATOM 1393 O O . ASN A 1 170 ? -16.394 10.517 10.195 1.00 95.69 170 ASN A O 1
ATOM 1397 N N . LYS A 1 171 ? -15.602 10.854 8.127 1.00 97.25 171 LYS A N 1
ATOM 1398 C CA . LYS A 1 171 ? -16.229 9.668 7.530 1.00 97.25 171 LYS A CA 1
ATOM 1399 C C . LYS A 1 171 ? -15.336 8.995 6.493 1.00 97.25 171 LYS A C 1
ATOM 1401 O O . LYS A 1 171 ? -14.432 9.606 5.924 1.00 97.25 171 LYS A O 1
ATOM 1406 N N . TRP A 1 172 ? -15.606 7.720 6.234 1.00 97.44 172 TRP A N 1
ATOM 1407 C CA . TRP A 1 172 ? -15.012 7.011 5.104 1.00 97.44 172 TRP A CA 1
ATOM 1408 C C . TRP A 1 172 ? -15.699 7.404 3.802 1.00 97.44 172 TRP A C 1
ATOM 1410 O O . TRP A 1 172 ? -16.922 7.522 3.736 1.00 97.44 172 TRP A O 1
ATOM 1420 N N . GLN A 1 173 ? -14.896 7.601 2.764 1.00 95.44 173 GLN A N 1
ATOM 1421 C CA . GLN A 1 173 ? -15.344 7.939 1.421 1.00 95.44 173 GLN A CA 1
ATOM 1422 C C . GLN A 1 173 ? -14.671 6.976 0.441 1.00 95.44 173 GLN A C 1
ATOM 1424 O O . GLN A 1 173 ? -13.471 6.725 0.554 1.00 95.44 173 GLN A O 1
ATOM 1429 N N . GLU A 1 174 ? -15.437 6.419 -0.499 1.00 93.88 174 GLU A N 1
ATOM 1430 C CA . GLU A 1 174 ? -14.871 5.674 -1.630 1.00 93.88 174 GLU A CA 1
ATOM 1431 C C . GLU A 1 174 ? -14.121 6.653 -2.541 1.00 93.88 174 GLU A C 1
ATOM 1433 O O . GLU A 1 174 ? -14.618 7.743 -2.844 1.00 93.88 174 GLU A O 1
ATOM 1438 N N . GLU A 1 175 ? -12.917 6.279 -2.966 1.00 90.19 175 GLU A N 1
ATOM 1439 C CA . GLU A 1 175 ? -12.144 7.074 -3.909 1.00 90.19 175 GLU A CA 1
ATOM 1440 C C . GLU A 1 175 ? -12.813 7.018 -5.284 1.00 90.19 175 GLU A C 1
ATOM 1442 O O . GLU A 1 175 ? -12.964 5.953 -5.881 1.00 90.19 175 GLU A O 1
ATOM 1447 N N . LYS A 1 176 ? -13.207 8.188 -5.793 1.00 80.69 176 LYS A N 1
ATOM 1448 C CA . LYS A 1 176 ? -13.781 8.329 -7.130 1.00 80.69 176 LYS A CA 1
ATOM 1449 C C . LYS A 1 176 ? -12.794 9.080 -8.023 1.00 80.69 176 LYS A C 1
ATOM 1451 O O . LYS A 1 176 ? -12.484 10.240 -7.740 1.00 80.69 176 LYS A O 1
ATOM 1456 N N . PRO A 1 177 ? -12.335 8.485 -9.129 1.00 65.25 177 PRO A N 1
ATOM 1457 C CA . PRO A 1 177 ? -11.387 9.088 -10.063 1.00 65.25 177 PRO A CA 1
ATOM 1458 C C . PRO A 1 177 ? -12.061 10.060 -11.033 1.00 65.25 177 PRO A C 1
ATOM 1460 O O . PRO A 1 177 ? -11.676 10.205 -12.187 1.00 65.25 177 PRO A O 1
ATOM 1463 N N . THR A 1 178 ? -13.065 10.782 -10.557 1.00 63.59 178 THR A N 1
ATOM 1464 C CA . THR A 1 178 ? -13.570 11.980 -11.225 1.00 63.59 178 THR A CA 1
ATOM 1465 C C . THR A 1 178 ? -12.849 13.243 -10.740 1.00 63.59 178 THR A C 1
ATOM 1467 O O . THR A 1 178 ? -13.105 14.323 -11.258 1.00 63.59 178 THR A O 1
ATOM 1470 N N . LYS A 1 179 ? -11.957 13.129 -9.739 1.00 56.03 179 LYS A N 1
ATOM 1471 C CA . LYS A 1 179 ? -11.325 14.261 -9.029 1.00 56.03 179 LYS A CA 1
ATOM 1472 C C . LYS A 1 179 ? -9.794 14.324 -9.104 1.00 56.03 179 LYS A C 1
ATOM 1474 O O . LYS A 1 179 ? -9.190 15.188 -8.473 1.00 56.03 179 LYS A O 1
ATOM 1479 N N . GLY A 1 180 ? -9.154 13.404 -9.806 1.00 57.69 180 GLY A N 1
ATOM 1480 C CA . GLY A 1 180 ? -7.704 13.347 -9.968 1.00 57.69 180 GLY A CA 1
ATOM 1481 C C . GLY A 1 180 ? -7.261 13.441 -11.424 1.00 57.69 180 GLY A C 1
ATOM 1482 O O . GLY A 1 180 ? -8.048 13.657 -12.343 1.00 57.69 180 GLY A O 1
ATOM 1483 N N . ILE A 1 181 ? -5.959 13.296 -11.611 1.00 65.12 181 ILE A N 1
ATOM 1484 C CA . ILE A 1 181 ? -5.309 13.310 -12.911 1.00 65.12 181 ILE A CA 1
ATOM 1485 C C . ILE A 1 181 ? -4.946 11.857 -13.211 1.00 65.12 181 ILE A C 1
ATOM 1487 O O . ILE A 1 181 ? -4.206 11.226 -12.447 1.00 65.12 181 ILE A O 1
ATOM 1491 N N . GLU A 1 182 ? -5.471 11.312 -14.307 1.00 63.09 182 GLU A N 1
ATOM 1492 C CA . GLU A 1 182 ? -4.911 10.088 -14.874 1.00 63.09 182 GLU A CA 1
ATOM 1493 C C . GLU A 1 182 ? -3.496 10.429 -15.343 1.00 63.09 182 GLU A C 1
ATOM 1495 O O . GLU A 1 182 ? -3.302 11.227 -16.260 1.00 63.09 182 GLU A O 1
ATOM 1500 N N . VAL A 1 183 ? -2.491 9.900 -14.650 1.00 61.75 183 VAL A N 1
ATOM 1501 C CA . VAL A 1 183 ? -1.095 10.223 -14.936 1.00 61.75 183 VAL A CA 1
ATOM 1502 C C . VAL A 1 183 ? -0.379 8.962 -15.369 1.00 61.75 183 VAL A C 1
ATOM 1504 O O . VAL A 1 183 ? -0.396 7.949 -14.690 1.00 61.75 183 VAL A O 1
ATOM 1507 N N . MET A 1 184 ? 0.262 9.072 -16.529 1.00 59.00 184 MET A N 1
ATOM 1508 C CA . MET A 1 184 ? 1.456 8.362 -16.991 1.00 59.00 184 MET A CA 1
ATOM 1509 C C . MET A 1 184 ? 1.962 7.223 -16.089 1.00 59.00 184 MET A C 1
ATOM 1511 O O . MET A 1 184 ? 2.751 7.432 -15.169 1.00 59.00 184 MET A O 1
ATOM 1515 N N . GLY A 1 185 ? 1.609 5.993 -16.450 1.00 59.47 185 GLY A N 1
ATOM 1516 C CA . GLY A 1 185 ? 2.494 4.846 -16.261 1.00 59.47 185 GLY A CA 1
ATOM 1517 C C . GLY A 1 185 ? 3.009 4.355 -17.617 1.00 59.47 185 GLY A C 1
ATOM 1518 O O . GLY A 1 185 ? 2.521 4.768 -18.670 1.00 59.47 185 GLY A O 1
ATOM 1519 N N . ASN A 1 186 ? 3.989 3.454 -17.627 1.00 64.94 186 ASN A N 1
ATOM 1520 C CA . ASN A 1 186 ? 4.509 2.868 -18.872 1.00 64.94 186 ASN A CA 1
ATOM 1521 C C . ASN A 1 186 ? 3.487 1.970 -19.604 1.00 64.94 186 ASN A C 1
ATOM 1523 O O . ASN A 1 186 ? 3.739 1.546 -20.726 1.00 64.94 186 ASN A O 1
ATOM 1527 N N . GLY A 1 187 ? 2.326 1.712 -18.992 1.00 57.53 187 GLY A N 1
ATOM 1528 C CA . GLY A 1 187 ? 1.175 1.050 -19.599 1.00 57.53 187 GLY A CA 1
ATOM 1529 C C . GLY A 1 187 ? 0.171 1.975 -20.288 1.00 57.53 187 GLY A C 1
ATOM 1530 O O . GLY A 1 187 ? -0.836 1.465 -20.755 1.00 57.53 187 GLY A O 1
ATOM 1531 N N . ILE A 1 188 ? 0.394 3.295 -20.359 1.00 54.50 188 ILE A N 1
ATOM 1532 C CA . ILE A 1 188 ? -0.629 4.280 -20.778 1.00 54.50 188 ILE A CA 1
ATOM 1533 C C . ILE A 1 188 ? -1.192 4.080 -22.197 1.00 54.50 188 ILE A C 1
ATOM 1535 O O . ILE A 1 188 ? -2.330 4.443 -22.464 1.00 54.50 188 ILE A O 1
ATOM 1539 N N . LYS A 1 189 ? -0.422 3.482 -23.114 1.00 56.66 189 LYS A N 1
ATOM 1540 C CA . LYS A 1 189 ? -0.884 3.171 -24.483 1.00 56.66 189 LYS A CA 1
ATOM 1541 C C . LYS A 1 189 ? -1.682 1.872 -24.576 1.00 56.66 189 LYS A C 1
ATOM 1543 O O . LYS A 1 189 ? -2.263 1.579 -25.613 1.00 56.66 189 LYS A O 1
ATOM 1548 N N . TYR A 1 190 ? -1.677 1.086 -23.509 1.00 60.25 190 TYR A N 1
ATOM 1549 C CA . TYR A 1 190 ? -2.409 -0.160 -23.419 1.00 60.25 190 TYR A CA 1
ATOM 1550 C C . TYR A 1 190 ? -3.641 0.130 -22.583 1.00 60.25 190 TYR A C 1
ATOM 1552 O O . TYR A 1 190 ? -3.533 0.268 -21.362 1.00 60.25 190 TYR A O 1
ATOM 1560 N N . GLN A 1 191 ? -4.790 0.249 -23.249 1.00 55.41 191 GLN A N 1
ATOM 1561 C CA . GLN A 1 191 ? -6.068 0.350 -22.562 1.00 55.41 191 GLN A CA 1
ATOM 1562 C C . GLN A 1 191 ? -6.135 -0.763 -21.519 1.00 55.41 191 GLN A C 1
ATOM 1564 O O . GLN A 1 191 ? -5.727 -1.903 -21.749 1.00 55.41 191 GLN A O 1
ATOM 1569 N N . VAL A 1 192 ? -6.549 -0.388 -20.326 1.00 57.41 192 VAL A N 1
ATOM 1570 C CA . VAL A 1 192 ? -6.817 -1.337 -19.267 1.00 57.41 192 VAL A CA 1
ATOM 1571 C C . VAL A 1 192 ? -8.309 -1.193 -19.039 1.00 57.41 192 VAL A C 1
ATOM 1573 O O . VAL A 1 192 ? -8.787 -0.134 -18.650 1.00 57.41 192 VAL A O 1
ATOM 1576 N N . ASP A 1 193 ? -9.055 -2.211 -19.464 1.00 53.50 193 ASP A N 1
ATOM 1577 C CA . ASP A 1 193 ? -10.522 -2.198 -19.580 1.00 53.50 193 ASP A CA 1
ATOM 1578 C C . ASP A 1 193 ? -11.223 -1.871 -18.247 1.00 53.50 193 ASP A C 1
ATOM 1580 O O . ASP A 1 193 ? -12.360 -1.411 -18.213 1.00 53.50 193 ASP A O 1
ATOM 1584 N N . GLN A 1 194 ? -10.486 -2.020 -17.147 1.00 53.84 194 GLN A N 1
ATOM 1585 C CA . GLN A 1 194 ? -10.791 -1.635 -15.771 1.00 53.84 194 GLN A CA 1
ATOM 1586 C C . GLN A 1 194 ? -10.794 -0.108 -15.513 1.00 53.84 194 GLN A C 1
ATOM 1588 O O . GLN A 1 194 ? -11.068 0.328 -14.395 1.00 53.84 194 GLN A O 1
ATOM 1593 N N . PHE A 1 195 ? -10.456 0.705 -16.522 1.00 57.31 195 PHE A N 1
ATOM 1594 C CA . PHE A 1 195 ? -10.437 2.173 -16.511 1.00 57.31 195 PHE A CA 1
ATOM 1595 C C . PHE A 1 195 ? -11.587 2.703 -17.369 1.00 57.31 195 PHE A C 1
ATOM 1597 O O . PHE A 1 195 ? -11.387 3.449 -18.332 1.00 57.31 195 PHE A O 1
ATOM 1604 N N . ASN A 1 196 ? -12.822 2.300 -17.054 1.00 48.31 196 ASN A N 1
ATOM 1605 C CA . ASN A 1 196 ? -13.961 3.004 -17.631 1.00 48.31 196 ASN A CA 1
ATOM 1606 C C . ASN A 1 196 ? -13.878 4.485 -17.198 1.00 48.31 196 ASN A C 1
ATOM 1608 O O . ASN A 1 196 ? -13.347 4.807 -16.136 1.00 48.31 196 ASN A O 1
ATOM 1612 N N . LYS A 1 197 ? -14.357 5.405 -18.041 1.00 51.22 197 LYS A N 1
ATOM 1613 C CA . LYS A 1 197 ? -14.097 6.858 -17.946 1.00 51.22 197 LYS A CA 1
ATOM 1614 C C . LYS A 1 197 ? -14.608 7.551 -16.662 1.00 51.22 197 LYS A C 1
ATOM 1616 O O . LYS A 1 197 ? -14.596 8.778 -16.608 1.00 51.22 197 LYS A O 1
ATOM 1621 N N . GLN A 1 198 ? -15.109 6.821 -15.662 1.00 53.56 198 GLN A N 1
ATOM 1622 C CA . GLN A 1 198 ? -15.731 7.389 -14.463 1.00 53.56 198 GLN A CA 1
ATOM 1623 C C . GLN A 1 198 ? -15.329 6.688 -13.150 1.00 53.56 198 GLN A C 1
ATOM 1625 O O . GLN A 1 198 ? -15.436 7.316 -12.095 1.00 53.56 198 GLN A O 1
ATOM 1630 N N . GLU A 1 199 ? -14.822 5.446 -13.176 1.00 61.62 199 GLU A N 1
ATOM 1631 C CA . GLU A 1 199 ? -14.451 4.695 -11.967 1.00 61.62 199 GLU A CA 1
ATOM 1632 C C . GLU A 1 199 ? -13.166 3.857 -12.161 1.00 61.62 199 GLU A C 1
ATOM 1634 O O . GLU A 1 199 ? -13.047 3.061 -13.085 1.00 61.62 199 GLU A O 1
ATOM 1639 N N . PHE A 1 200 ? -12.194 4.006 -11.255 1.00 70.62 200 PHE A N 1
ATOM 1640 C CA . PHE A 1 200 ? -10.968 3.202 -11.176 1.00 70.62 200 PHE A CA 1
ATOM 1641 C C . PHE A 1 200 ? -11.347 2.004 -10.333 1.00 70.62 200 PHE A C 1
ATOM 1643 O O . PHE A 1 200 ? -11.296 2.044 -9.102 1.00 70.62 200 PHE A O 1
ATOM 1650 N N . ARG A 1 201 ? -11.810 0.965 -11.018 1.00 74.38 201 ARG A N 1
ATOM 1651 C CA . ARG A 1 201 ? -12.221 -0.292 -10.406 1.00 74.38 201 ARG A CA 1
ATOM 1652 C C . ARG A 1 201 ? -11.402 -1.401 -11.027 1.00 74.38 201 ARG A C 1
ATOM 1654 O O . ARG A 1 201 ? -11.808 -1.970 -12.037 1.00 74.38 201 ARG A O 1
ATOM 1661 N N . PRO A 1 202 ? -10.222 -1.691 -10.458 1.00 70.44 202 PRO A N 1
ATOM 1662 C CA . PRO A 1 202 ? -9.442 -2.822 -10.903 1.00 70.44 202 PRO A CA 1
ATOM 1663 C C . PRO A 1 202 ? -10.240 -4.113 -10.686 1.00 70.44 202 PRO A C 1
ATOM 1665 O O . PRO A 1 202 ? -10.417 -4.554 -9.553 1.00 70.44 202 PRO A O 1
ATOM 1668 N N . THR A 1 203 ? -10.722 -4.688 -11.784 1.00 70.38 203 THR A N 1
ATOM 1669 C CA . THR A 1 203 ? -11.358 -6.011 -11.886 1.00 70.38 203 THR A CA 1
ATOM 1670 C C . THR A 1 203 ? -10.538 -6.892 -12.827 1.00 70.38 203 THR A C 1
ATOM 1672 O O . THR A 1 203 ? -9.657 -6.395 -13.531 1.00 70.38 203 THR A O 1
ATOM 1675 N N . ASN A 1 204 ? -10.755 -8.208 -12.868 1.00 72.62 204 ASN A N 1
ATOM 1676 C CA . ASN A 1 204 ? -10.048 -9.095 -13.810 1.00 72.62 204 ASN A CA 1
ATOM 1677 C C . ASN A 1 204 ? -8.501 -8.992 -13.802 1.00 72.62 204 ASN A C 1
ATOM 1679 O O . ASN A 1 204 ? -7.839 -9.318 -14.788 1.00 72.62 204 ASN A O 1
ATOM 1683 N N . LEU A 1 205 ? -7.877 -8.583 -12.690 1.00 73.75 205 LEU A N 1
ATOM 1684 C CA . LEU A 1 205 ? -6.410 -8.506 -12.579 1.00 73.75 205 LEU A CA 1
ATOM 1685 C C . LEU A 1 205 ? -5.734 -9.882 -12.465 1.00 73.75 205 LEU A C 1
ATOM 1687 O O . LEU A 1 205 ? -4.527 -9.973 -12.238 1.00 73.75 205 LEU A O 1
ATOM 1691 N N . SER A 1 206 ? -6.500 -10.968 -12.615 1.00 82.50 206 SER A N 1
ATOM 1692 C CA . SER A 1 206 ? -6.016 -12.343 -12.449 1.00 82.50 206 SER A CA 1
ATOM 1693 C C . SER A 1 206 ? -5.298 -12.531 -11.105 1.00 82.50 206 SER A C 1
ATOM 1695 O O . SER A 1 206 ? -4.250 -13.176 -11.015 1.00 82.50 206 SER A O 1
ATOM 1697 N N . LEU A 1 207 ? -5.826 -11.888 -10.058 1.00 86.88 207 LEU A N 1
ATOM 1698 C CA . LEU A 1 207 ? -5.340 -12.053 -8.698 1.00 86.88 207 LEU A CA 1
ATOM 1699 C C . LEU A 1 207 ? -5.748 -13.445 -8.187 1.00 86.88 207 LEU A C 1
ATOM 1701 O O . LEU A 1 207 ? -6.922 -13.801 -8.283 1.00 86.88 207 LEU A O 1
ATOM 1705 N N . PRO A 1 208 ? -4.812 -14.245 -7.650 1.00 91.50 208 PRO A N 1
ATOM 1706 C CA . PRO A 1 208 ? -5.138 -15.550 -7.086 1.00 91.50 208 PRO A CA 1
ATOM 1707 C C . PRO A 1 208 ? -5.953 -15.406 -5.792 1.00 91.50 208 PRO A C 1
ATOM 1709 O O . PRO A 1 208 ? -6.041 -14.326 -5.210 1.00 91.50 208 PRO A O 1
ATOM 1712 N N . ALA A 1 209 ? -6.511 -16.517 -5.300 1.00 92.62 209 ALA A N 1
ATOM 1713 C CA . ALA A 1 209 ? -7.201 -16.549 -4.008 1.00 92.62 209 ALA A CA 1
ATOM 1714 C C . ALA A 1 209 ? -6.293 -16.036 -2.878 1.00 92.62 209 ALA A C 1
ATOM 1716 O O . ALA A 1 209 ? -6.669 -15.125 -2.148 1.00 92.62 209 ALA A O 1
ATOM 1717 N N . LYS A 1 210 ? -5.063 -16.557 -2.806 1.00 96.50 210 LYS A N 1
ATOM 1718 C CA . LYS A 1 210 ? -4.064 -16.183 -1.803 1.00 96.50 210 LYS A CA 1
ATOM 1719 C C . LYS A 1 210 ? -3.246 -14.964 -2.232 1.00 96.50 210 LYS A C 1
ATOM 1721 O O . LYS A 1 210 ? -2.515 -15.025 -3.218 1.00 96.50 210 LYS A O 1
ATOM 1726 N N . LEU A 1 211 ? -3.304 -13.887 -1.458 1.00 97.50 211 LEU A N 1
ATOM 1727 C CA . LEU A 1 211 ? -2.647 -12.610 -1.735 1.00 97.50 211 LEU A CA 1
ATOM 1728 C C . LEU A 1 211 ? -1.703 -12.200 -0.612 1.00 97.50 211 LEU A C 1
ATOM 1730 O O . LEU A 1 211 ? -1.975 -12.454 0.555 1.00 97.50 211 LEU A O 1
ATOM 1734 N N . GLN A 1 212 ? -0.620 -11.507 -0.962 1.00 98.31 212 GLN A N 1
ATOM 1735 C CA . GLN A 1 212 ? 0.217 -10.798 0.002 1.00 98.31 212 GLN A CA 1
ATOM 1736 C C . GLN A 1 212 ? -0.322 -9.384 0.168 1.00 98.31 212 GLN A C 1
ATOM 1738 O O . GLN A 1 212 ? -0.414 -8.642 -0.810 1.00 98.31 212 GLN A O 1
ATOM 1743 N N . VAL A 1 213 ? -0.650 -8.989 1.393 1.00 98.38 213 VAL A N 1
ATOM 1744 C CA . VAL A 1 213 ? -1.227 -7.673 1.668 1.00 98.38 213 VAL A CA 1
ATOM 1745 C C . VAL A 1 213 ? -0.541 -6.990 2.834 1.00 98.38 213 VAL A C 1
ATOM 1747 O O . VAL A 1 213 ? -0.161 -7.646 3.802 1.00 98.38 213 VAL A O 1
ATOM 1750 N N . GLY A 1 214 ? -0.415 -5.667 2.788 1.00 98.44 214 GLY A N 1
ATOM 1751 C CA . GLY A 1 214 ? 0.165 -4.937 3.910 1.00 98.44 214 GLY A CA 1
ATOM 1752 C C . GLY A 1 214 ? 0.689 -3.555 3.565 1.00 98.44 214 GLY A C 1
ATOM 1753 O O . GLY A 1 214 ? 0.111 -2.859 2.734 1.00 98.44 214 GLY A O 1
ATOM 1754 N N . LEU A 1 215 ? 1.758 -3.154 4.251 1.00 98.62 215 LEU A N 1
ATOM 1755 C CA . LEU A 1 215 ? 2.298 -1.798 4.258 1.00 98.62 215 LEU A CA 1
ATOM 1756 C C . LEU A 1 215 ? 3.477 -1.664 3.296 1.00 98.62 215 LEU A C 1
ATOM 1758 O O . LEU A 1 215 ? 4.428 -2.438 3.388 1.00 98.62 215 LEU A O 1
ATOM 1762 N N . ILE A 1 216 ? 3.466 -0.641 2.443 1.00 97.44 216 ILE A N 1
ATOM 1763 C CA . ILE A 1 216 ? 4.583 -0.321 1.546 1.00 97.44 216 ILE A CA 1
ATOM 1764 C C . ILE A 1 216 ? 5.216 1.026 1.829 1.00 97.44 216 ILE A C 1
ATOM 1766 O O . ILE A 1 216 ? 4.554 1.974 2.252 1.00 97.44 216 ILE A O 1
ATOM 1770 N N . THR A 1 217 ? 6.488 1.138 1.458 1.00 95.25 217 THR A N 1
ATOM 1771 C CA . THR A 1 217 ? 7.168 2.427 1.326 1.00 95.25 217 THR A CA 1
ATOM 1772 C C . THR A 1 217 ? 7.874 2.542 -0.014 1.00 95.25 217 THR A C 1
ATOM 1774 O O . TH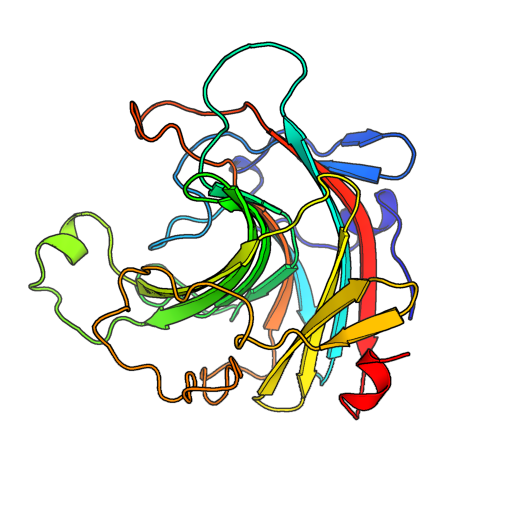R A 1 217 ? 8.528 1.594 -0.458 1.00 95.25 217 THR A O 1
ATOM 1777 N N . ASN A 1 218 ? 7.821 3.733 -0.595 1.00 91.56 218 ASN A N 1
ATOM 1778 C CA . ASN A 1 218 ? 8.621 4.157 -1.727 1.00 91.56 218 ASN A CA 1
ATOM 1779 C C . ASN A 1 218 ? 9.706 5.128 -1.251 1.00 91.56 218 ASN A C 1
ATOM 1781 O O . ASN A 1 218 ? 9.362 6.165 -0.688 1.00 91.56 218 ASN A O 1
ATOM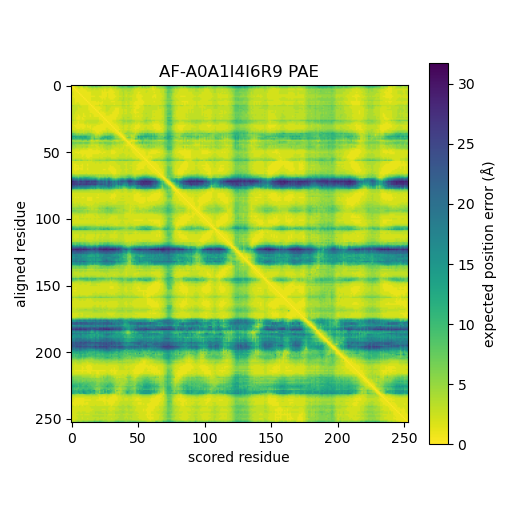 1785 N N . PRO A 1 219 ? 11.003 4.847 -1.491 1.00 86.38 219 PRO A N 1
ATOM 1786 C CA . PRO A 1 219 ? 12.098 5.741 -1.101 1.00 86.38 219 PRO A CA 1
ATOM 1787 C C . PRO A 1 219 ? 12.018 7.131 -1.743 1.00 86.38 219 PRO A C 1
ATOM 1789 O O . PRO A 1 219 ? 12.639 8.068 -1.244 1.00 86.38 219 PRO A O 1
ATOM 1792 N N . GLY A 1 220 ? 11.279 7.250 -2.848 1.00 83.31 220 GLY A N 1
ATOM 1793 C CA . GLY A 1 220 ? 11.368 8.372 -3.763 1.00 83.31 220 GLY A CA 1
ATOM 1794 C C . GLY A 1 220 ? 12.675 8.368 -4.547 1.00 83.31 220 GLY A C 1
ATOM 1795 O O . GLY A 1 220 ? 13.569 7.551 -4.327 1.00 83.31 220 GLY A O 1
ATOM 1796 N N . MET A 1 221 ? 12.775 9.287 -5.498 1.00 80.38 221 MET A N 1
ATOM 1797 C CA . MET A 1 221 ? 13.934 9.422 -6.364 1.00 80.38 221 MET A CA 1
ATOM 1798 C C . MET A 1 221 ? 14.370 10.877 -6.489 1.00 80.38 221 MET A C 1
ATOM 1800 O O . MET A 1 221 ? 13.571 11.816 -6.435 1.00 80.38 221 MET A O 1
ATOM 1804 N N . ASN A 1 222 ? 15.664 11.049 -6.739 1.00 77.56 222 ASN A N 1
ATOM 1805 C CA . ASN A 1 222 ? 16.196 12.303 -7.234 1.00 77.56 222 ASN A CA 1
ATOM 1806 C C . ASN A 1 222 ? 16.086 12.312 -8.763 1.00 77.56 222 ASN A C 1
ATOM 1808 O O . ASN A 1 222 ? 16.890 11.680 -9.443 1.00 77.56 222 ASN A O 1
ATOM 1812 N N . THR A 1 223 ? 15.116 13.040 -9.316 1.00 74.69 223 THR A N 1
ATOM 1813 C CA . THR A 1 223 ? 14.894 13.097 -10.774 1.00 74.69 223 THR A CA 1
ATOM 1814 C C . THR A 1 223 ? 16.062 13.710 -11.548 1.00 74.69 223 THR A C 1
ATOM 1816 O O . THR A 1 223 ? 16.224 13.409 -12.724 1.00 74.69 223 THR A O 1
ATOM 1819 N N . ARG A 1 224 ? 16.921 14.518 -10.907 1.00 76.31 224 ARG A N 1
ATOM 1820 C CA . ARG A 1 224 ? 18.139 15.064 -11.535 1.00 76.31 224 ARG A CA 1
ATOM 1821 C C . ARG A 1 224 ? 19.306 14.078 -11.534 1.00 76.31 224 ARG A C 1
ATOM 1823 O O . ARG A 1 224 ? 20.203 14.199 -12.360 1.00 76.31 224 ARG A O 1
ATOM 1830 N N . LYS A 1 225 ? 19.342 13.161 -10.564 1.00 76.69 225 LYS A N 1
ATOM 1831 C CA . LYS A 1 225 ? 20.419 12.175 -10.377 1.00 76.69 225 LYS A CA 1
ATOM 1832 C C . LYS A 1 225 ? 19.826 10.824 -9.949 1.00 76.69 225 LYS A C 1
ATOM 1834 O O . LYS A 1 225 ? 20.038 10.413 -8.807 1.00 76.69 225 LYS A O 1
ATOM 1839 N N . PRO A 1 226 ? 19.085 10.129 -10.832 1.00 69.69 226 PRO A N 1
ATOM 1840 C CA . PRO A 1 226 ? 18.323 8.924 -10.482 1.00 69.69 226 PRO A CA 1
ATOM 1841 C C . PRO A 1 226 ? 19.186 7.748 -9.996 1.00 69.69 226 PRO A C 1
ATOM 1843 O O . PRO A 1 226 ? 18.690 6.856 -9.319 1.00 69.69 226 PRO A O 1
ATOM 1846 N N . TRP A 1 227 ? 20.487 7.759 -10.292 1.00 69.62 227 TRP A N 1
ATOM 1847 C CA . TRP A 1 227 ? 21.462 6.773 -9.814 1.00 69.62 227 TRP A CA 1
ATOM 1848 C C . TRP A 1 227 ? 21.951 7.015 -8.375 1.00 69.62 227 TRP A C 1
ATOM 1850 O O . TRP A 1 227 ? 22.611 6.151 -7.796 1.00 69.62 227 TRP A O 1
ATOM 1860 N N . GLN A 1 228 ? 21.677 8.179 -7.777 1.00 74.50 228 GLN A N 1
ATOM 1861 C CA . GLN A 1 228 ? 22.097 8.475 -6.407 1.00 74.50 228 GLN A CA 1
ATOM 1862 C C . GLN A 1 228 ? 21.099 7.936 -5.388 1.00 74.50 228 GLN A C 1
ATOM 1864 O O . GLN A 1 228 ? 19.890 8.105 -5.531 1.00 74.50 228 GLN A O 1
ATOM 1869 N N . LYS A 1 229 ? 21.621 7.359 -4.297 1.00 75.44 229 LYS A N 1
ATOM 1870 C CA . LYS A 1 229 ? 20.775 6.976 -3.165 1.00 75.44 229 LYS A CA 1
ATOM 1871 C C . LYS A 1 229 ? 20.095 8.209 -2.590 1.00 75.44 229 LYS A C 1
ATOM 1873 O O . LYS A 1 229 ? 20.780 9.170 -2.235 1.00 75.44 229 LYS A O 1
ATOM 1878 N N . TYR A 1 230 ? 18.781 8.144 -2.421 1.00 73.44 230 TYR A N 1
ATOM 1879 C CA . TYR A 1 230 ? 18.005 9.258 -1.895 1.00 73.44 230 TYR A CA 1
ATOM 1880 C C . TYR A 1 230 ? 17.235 8.836 -0.643 1.00 73.44 230 TYR A C 1
ATOM 1882 O O . TYR A 1 230 ? 16.439 7.907 -0.670 1.00 73.44 230 TYR A O 1
ATOM 1890 N N . ARG A 1 231 ? 17.553 9.457 0.500 1.00 74.12 231 ARG A N 1
ATOM 1891 C CA . ARG A 1 231 ? 17.038 9.080 1.834 1.00 74.12 231 ARG A CA 1
ATOM 1892 C C . ARG A 1 231 ? 16.519 10.292 2.594 1.00 74.12 231 ARG A C 1
ATOM 1894 O O . ARG A 1 231 ? 16.890 10.505 3.754 1.00 74.12 231 ARG A O 1
ATOM 1901 N N . ASP A 1 232 ? 15.723 11.110 1.929 1.00 77.31 232 ASP A N 1
ATOM 1902 C CA . ASP A 1 232 ? 15.193 12.349 2.496 1.00 77.31 232 ASP A CA 1
ATOM 1903 C C . ASP A 1 232 ? 13.863 12.147 3.237 1.00 77.31 232 ASP A C 1
ATOM 1905 O O . ASP A 1 232 ? 13.375 13.085 3.856 1.00 77.31 232 ASP A O 1
ATOM 1909 N N . SER A 1 233 ? 13.294 10.941 3.188 1.00 86.44 233 SER A N 1
ATOM 1910 C CA . SER A 1 233 ? 11.934 10.675 3.640 1.00 86.44 233 SER A CA 1
ATOM 1911 C C . SER A 1 233 ? 11.874 9.655 4.775 1.00 86.44 233 SER A C 1
ATOM 1913 O O . SER A 1 233 ? 12.685 8.729 4.867 1.00 86.44 233 SER A O 1
ATOM 1915 N N . GLU A 1 234 ? 10.898 9.861 5.650 1.00 92.06 234 GLU A N 1
ATOM 1916 C CA . GLU A 1 234 ? 10.507 9.009 6.765 1.00 92.06 234 GLU A CA 1
ATOM 1917 C C . GLU A 1 234 ? 9.018 8.698 6.629 1.00 92.06 234 GLU A C 1
ATOM 1919 O O . GLU A 1 234 ? 8.195 9.592 6.415 1.00 92.06 234 GLU A O 1
ATOM 1924 N N . MET A 1 235 ? 8.670 7.427 6.769 1.00 94.69 235 MET A N 1
ATOM 1925 C CA . MET A 1 235 ? 7.307 6.943 6.615 1.00 94.69 235 MET A CA 1
ATOM 1926 C C . MET A 1 235 ? 6.831 6.473 7.977 1.00 94.69 235 MET A C 1
ATOM 1928 O O . MET A 1 235 ? 7.477 5.636 8.607 1.00 94.69 235 MET A O 1
ATOM 1932 N N . LEU A 1 236 ? 5.728 7.041 8.447 1.00 97.19 236 LEU A N 1
ATOM 1933 C CA . LEU A 1 236 ? 5.169 6.758 9.760 1.00 97.19 236 LEU A CA 1
ATOM 1934 C C . LEU A 1 236 ? 3.827 6.064 9.588 1.00 97.19 236 LEU A C 1
ATOM 1936 O O . LEU A 1 236 ? 2.916 6.640 8.998 1.00 97.19 236 LEU A O 1
ATOM 1940 N N . PHE A 1 237 ? 3.689 4.872 10.156 1.00 98.50 237 PHE A N 1
ATOM 1941 C CA . PHE A 1 237 ? 2.426 4.147 10.236 1.00 98.50 237 PHE A CA 1
ATOM 1942 C C . PHE A 1 237 ? 1.956 4.129 11.685 1.00 98.50 237 PHE A C 1
ATOM 1944 O O . PHE A 1 237 ? 2.654 3.622 12.563 1.00 98.50 237 PHE A O 1
ATOM 1951 N N . ALA A 1 238 ? 0.778 4.689 11.953 1.00 98.25 238 ALA A N 1
ATOM 1952 C CA . ALA A 1 238 ? 0.210 4.672 13.298 1.00 98.25 238 ALA A CA 1
ATOM 1953 C C . ALA A 1 238 ? -0.410 3.312 13.649 1.00 98.25 238 ALA A C 1
ATOM 1955 O O . ALA A 1 238 ? -0.429 2.939 14.815 1.00 98.25 238 ALA A O 1
ATOM 1956 N N . TYR A 1 239 ? -0.917 2.582 12.655 1.00 98.56 239 TYR A N 1
ATOM 1957 C CA . TYR A 1 239 ? -1.412 1.214 12.809 1.00 98.56 239 TYR A CA 1
ATOM 1958 C C . TYR A 1 239 ? -1.558 0.534 11.446 1.00 98.56 239 TYR A C 1
ATOM 1960 O O . TYR A 1 239 ? -1.563 1.192 10.403 1.00 98.56 239 TYR A O 1
ATOM 1968 N N . TYR A 1 240 ? -1.761 -0.777 11.475 1.00 98.56 240 TYR A N 1
ATOM 1969 C CA . TYR A 1 240 ? -2.294 -1.569 10.369 1.00 98.56 240 TYR A CA 1
ATOM 1970 C C . TYR A 1 240 ? -3.481 -2.369 10.887 1.00 98.56 240 TYR A C 1
ATOM 1972 O O . TYR A 1 240 ? -3.503 -2.766 12.050 1.00 98.56 240 TYR A O 1
ATOM 1980 N N . SER A 1 241 ? -4.487 -2.594 10.061 1.00 98.31 241 SER A N 1
ATOM 1981 C CA . SER A 1 241 ? -5.643 -3.382 10.456 1.00 98.31 241 SER A CA 1
ATOM 1982 C C . SER A 1 241 ? -6.204 -4.178 9.299 1.00 98.31 241 SER A C 1
ATOM 1984 O O . SER A 1 241 ? -6.115 -3.763 8.147 1.00 98.31 241 SER A O 1
ATOM 1986 N N . TYR A 1 242 ? -6.810 -5.307 9.643 1.00 96.69 242 TYR A N 1
ATOM 1987 C CA . TYR A 1 242 ? -7.446 -6.241 8.727 1.00 96.69 242 TYR A CA 1
ATOM 1988 C C . TYR A 1 242 ? -8.803 -6.669 9.293 1.0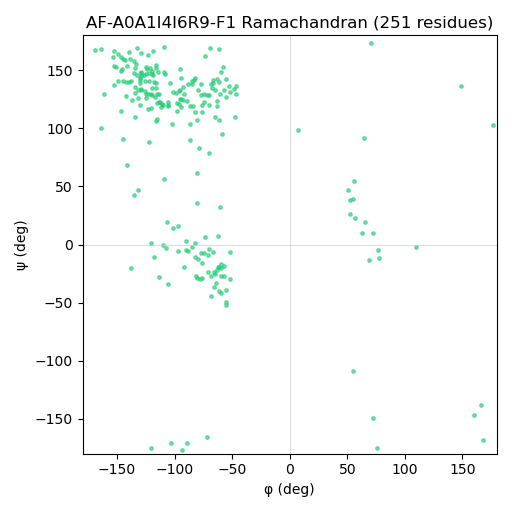0 96.69 242 TYR A C 1
ATOM 1990 O O . TYR A 1 242 ? -8.992 -6.731 10.516 1.00 96.69 242 TYR A O 1
ATOM 1998 N N . LYS A 1 243 ? -9.754 -6.928 8.399 1.00 97.44 243 LYS A N 1
ATOM 1999 C CA . LYS A 1 243 ? -11.062 -7.503 8.701 1.00 97.44 243 LYS A CA 1
ATOM 2000 C C . LYS A 1 243 ? -11.560 -8.258 7.470 1.00 97.44 243 LYS A C 1
ATOM 2002 O O . LYS A 1 243 ? -11.482 -7.709 6.374 1.00 97.44 243 LYS A O 1
ATOM 2007 N N . GLU A 1 244 ? -12.121 -9.441 7.665 1.00 97.81 244 GLU A N 1
ATOM 2008 C CA . GLU A 1 244 ? -12.947 -10.095 6.646 1.00 97.81 244 GLU A CA 1
ATOM 2009 C C . GLU A 1 244 ? -14.230 -9.295 6.437 1.00 97.81 244 GLU A C 1
ATOM 2011 O O . GLU A 1 244 ? -14.788 -8.723 7.383 1.00 97.81 244 GLU A O 1
ATOM 2016 N N . ILE A 1 245 ? -14.667 -9.206 5.190 1.00 98.00 245 ILE A N 1
ATOM 2017 C CA . ILE A 1 245 ? -15.887 -8.496 4.817 1.00 98.00 245 ILE A CA 1
ATOM 2018 C C . ILE A 1 245 ? -16.677 -9.341 3.829 1.00 98.00 245 ILE A C 1
ATOM 2020 O O . ILE A 1 245 ? -16.123 -10.175 3.126 1.00 98.00 245 ILE A O 1
ATOM 2024 N N . SER A 1 246 ? -17.973 -9.074 3.755 1.00 97.50 246 SER A N 1
ATOM 2025 C CA . SER A 1 246 ? -18.876 -9.671 2.762 1.00 97.50 246 SER A CA 1
ATOM 2026 C C . SER A 1 246 ? -19.504 -8.620 1.844 1.00 97.50 246 SER A C 1
ATOM 2028 O O . SER A 1 246 ? -20.137 -8.950 0.846 1.00 97.50 246 SER A O 1
ATOM 2030 N N . SER A 1 247 ? -19.349 -7.332 2.176 1.00 97.56 247 SER A N 1
ATOM 2031 C CA . SER A 1 247 ? -19.895 -6.220 1.402 1.00 97.56 247 SER A CA 1
ATOM 2032 C C . SER A 1 247 ? -19.022 -4.971 1.495 1.00 97.56 247 SER A C 1
ATOM 2034 O O . SER A 1 247 ? -18.578 -4.579 2.575 1.00 97.56 247 SER A O 1
ATOM 2036 N N . PHE A 1 248 ? -18.872 -4.260 0.374 1.00 96.81 248 PHE A N 1
ATOM 2037 C CA . PHE A 1 248 ? -18.199 -2.959 0.320 1.00 96.81 248 PHE A CA 1
ATOM 2038 C C . PHE A 1 248 ? -18.887 -1.883 1.178 1.00 96.81 248 PHE A C 1
ATOM 2040 O O . PHE A 1 248 ? -18.258 -0.898 1.558 1.00 96.81 248 PHE A O 1
ATOM 2047 N N . THR A 1 249 ? -20.160 -2.065 1.548 1.00 97.44 249 THR A N 1
ATOM 2048 C CA . THR A 1 249 ? -20.853 -1.148 2.473 1.00 97.44 249 THR A CA 1
ATOM 2049 C C . THR A 1 249 ? -20.235 -1.154 3.873 1.00 97.44 249 THR A C 1
ATOM 2051 O O . THR A 1 249 ? -20.295 -0.153 4.588 1.00 97.44 249 THR A O 1
ATOM 2054 N N . GLU A 1 250 ? -19.572 -2.246 4.266 1.00 97.69 250 GLU A N 1
ATOM 2055 C CA . GLU A 1 250 ? -18.823 -2.321 5.520 1.00 97.69 250 GLU A CA 1
ATOM 2056 C C . GLU A 1 250 ? -17.610 -1.382 5.527 1.00 97.69 250 GLU A C 1
ATOM 2058 O O . GLU A 1 250 ? -17.175 -0.957 6.595 1.00 97.69 250 GLU A O 1
ATOM 2063 N N . CYS A 1 251 ? -17.097 -1.015 4.348 1.00 96.81 251 CYS A N 1
ATOM 2064 C CA . CYS A 1 251 ? -15.970 -0.103 4.183 1.00 96.81 251 CYS A CA 1
ATOM 2065 C C . CYS A 1 251 ? -16.336 1.372 4.386 1.00 96.81 251 CYS A C 1
ATOM 2067 O O . CYS A 1 251 ? -15.439 2.214 4.423 1.00 96.81 251 CYS A O 1
ATOM 2069 N N . LEU A 1 252 ? -17.622 1.691 4.544 1.00 96.75 252 LEU A N 1
ATOM 2070 C CA . LEU A 1 252 ? -18.098 3.041 4.859 1.00 96.75 252 LEU A CA 1
ATOM 2071 C C . LEU A 1 252 ? -18.353 3.248 6.363 1.00 96.75 252 LEU A C 1
ATOM 2073 O O . LEU A 1 252 ? -18.624 4.370 6.786 1.00 96.75 252 LEU A O 1
ATOM 2077 N N . LYS A 1 253 ? -18.234 2.177 7.160 1.00 92.12 253 LYS A N 1
ATOM 2078 C CA . LYS A 1 253 ? -18.311 2.180 8.628 1.00 92.12 253 LYS A CA 1
ATOM 2079 C C . LYS A 1 253 ? -16.912 2.356 9.239 1.00 92.12 253 LYS A C 1
ATOM 2081 O O . LYS A 1 253 ? -16.810 3.046 10.271 1.00 92.12 253 LYS A O 1
#

Mean predicted aligned error: 6.3 Å